Protein AF-A0A3M0AEC2-F1 (afdb_monomer_lite)

InterPro domains:
  IPR025449 Wadjet protein JetB [PF13835] (24-199)

pLDDT: mean 73.02, std 18.22, range [32.38, 93.0]

Radius of gyration: 34.36 Å; chains: 1; bounding box: 81×40×143 Å

Organism: NCBI:txid569599

Sequence (330 aa):
MNALETTLEQSLDIALAQFKMVLQRLLNYGVISRDESSVEAEVYDLFVRCEQQLADYLGVMDLQLLHDRAGRFVRVLPPAAEAPGYEANSSPFKTGLRVALSNEEIELLLVLRAQYEIGLRAGDVNEHGGVSQTMENYSVALFNLLDRRLPSSLNERKTLFRKLRKLRVISVNLDELDDPNCWFAIRPAITTFVTDSVLSSLMEALSEHDAGDALEQDPAATDASLNSASPPTKVAAEVEAEVAAEVAAEVEAEVAAEVAAEVAAEVAAEVAAEVEAEVAAEVAAEVAAEVEAEVAAEVAAEVEAGAVADEATKEASALVDKYANKSIFG

Foldseek 3Di:
DPPLQCCCCVPQVDHPVLVVVLVVCCLVLQKQFLPPDVVSVVSLVSCVSCVPVSQVVVVVVQWHWDQDPLLSMIGIDHAQADAVPDHHDPDPDDPDRDDDDDPVLVLLLLLLVVVLVVQVVVVCADPNRWHKDFLLVSQVSSCLQPVDGDDPDLVVNLVSVVVCVSNVQKAFDSVCNPPRRGMIIGGPCSNGVAPPVNSVVSVVVSVVVVVVVPPPDDDDDDDDDDDDDDDDPPPVVVVVVVVVVVVVVVVCVVCVVVVVVVVVVVVVVVVVVVVCVVVVVVVVVVVVVVVVVVVVVVVVVVVVVVVVVVVVVVVVVVVCVVVVVVVVPD

Secondary structure (DSSP, 8-state):
--HHHHHIIIII---HHHHHHHHHHHHHHSEEETTS-HHHHHHHHHHHHSHHHHHHHHHTTTPEEEEETTTTEEEEEPTT--BTTBPPP--S--STTPPPPPHHHHHHHHHHHHHHHHHHHHT-B-TTS-EEEEHHHHHHHHHHHHS----S-HHHHHHHHHHHHHTTSEE--GGGTTSTT-EEEE-GGGGGTS-HHHHHHHHHHHHHHHHHGGG------------------TTHHHHHHHHHHHHHHHHHHHHHHHHHHHHHHHHHHHHHHHHHHHHHHHHHHHHHHHHHHHHHHHHHHHHHHHHHHHHHHHHHHHHHHHHHHHSS--

Structure (mmCIF, N/CA/C/O backbone):
data_AF-A0A3M0AEC2-F1
#
_entry.id   AF-A0A3M0AEC2-F1
#
loop_
_atom_site.group_PDB
_atom_site.id
_atom_site.type_symbol
_atom_site.label_atom_id
_atom_site.label_alt_id
_atom_site.label_comp_id
_atom_site.label_asym_id
_atom_site.label_entity_id
_atom_site.label_seq_id
_atom_site.pdbx_PDB_ins_code
_atom_site.Cartn_x
_atom_site.Cartn_y
_atom_site.Cartn_z
_atom_site.occupancy
_atom_site.B_iso_or_equiv
_atom_site.auth_seq_id
_atom_site.auth_comp_id
_atom_site.auth_asym_id
_atom_site.auth_atom_id
_atom_site.pdbx_PDB_model_num
ATOM 1 N N . MET A 1 1 ? -21.132 9.366 25.618 1.00 52.81 1 MET A N 1
ATOM 2 C CA . MET A 1 1 ? -20.915 8.470 24.471 1.00 52.81 1 MET A CA 1
ATOM 3 C C . MET A 1 1 ? -21.157 9.257 23.208 1.00 52.81 1 MET A C 1
ATOM 5 O O . MET A 1 1 ? -22.195 9.906 23.093 1.00 52.81 1 MET A O 1
ATOM 9 N N . ASN A 1 2 ? -20.170 9.282 22.320 1.00 74.94 2 ASN A N 1
ATOM 10 C CA . ASN A 1 2 ? -20.321 9.906 21.008 1.00 74.94 2 ASN A CA 1
ATOM 11 C C . ASN A 1 2 ? -21.358 9.119 20.189 1.00 74.94 2 ASN A C 1
ATOM 13 O O . ASN A 1 2 ? -21.401 7.900 20.283 1.00 74.94 2 ASN A O 1
ATOM 17 N N . ALA A 1 3 ? -22.164 9.777 19.350 1.00 77.75 3 ALA A N 1
ATOM 18 C CA . ALA A 1 3 ? -23.154 9.083 18.507 1.00 77.75 3 ALA A CA 1
ATOM 19 C C . ALA A 1 3 ? -22.523 7.983 17.620 1.00 77.75 3 ALA A C 1
ATOM 21 O O . ALA A 1 3 ? -23.150 6.965 17.327 1.00 77.75 3 ALA A O 1
ATOM 22 N N . LEU A 1 4 ? -21.256 8.174 17.239 1.00 78.19 4 LEU A N 1
ATOM 23 C CA . LEU A 1 4 ? -20.451 7.203 16.498 1.00 78.19 4 LEU A CA 1
ATOM 24 C C . LEU A 1 4 ? -20.072 5.980 17.356 1.00 78.19 4 LEU A C 1
ATOM 26 O O . LEU A 1 4 ? -20.154 4.851 16.900 1.00 78.19 4 LEU A O 1
ATOM 30 N N . GLU A 1 5 ? -19.726 6.181 18.624 1.00 79.44 5 GLU A N 1
ATOM 31 C CA . GLU A 1 5 ? -19.414 5.100 19.571 1.00 79.44 5 GLU A CA 1
ATOM 32 C C . GLU A 1 5 ? -20.657 4.245 19.852 1.00 79.44 5 GLU A C 1
ATOM 34 O O . GLU A 1 5 ? -20.619 3.025 19.723 1.00 79.44 5 GLU A O 1
ATOM 39 N N . THR A 1 6 ? -21.799 4.898 20.089 1.00 77.56 6 THR A N 1
ATOM 40 C CA . THR A 1 6 ? -23.085 4.220 20.276 1.00 77.56 6 THR A CA 1
ATOM 41 C C . THR A 1 6 ? -23.471 3.378 19.058 1.00 77.56 6 THR A C 1
ATOM 43 O O . THR A 1 6 ? -23.984 2.274 19.212 1.00 77.56 6 THR A O 1
ATOM 46 N N . THR A 1 7 ? -23.233 3.871 17.840 1.00 78.75 7 THR A N 1
ATOM 47 C CA . THR A 1 7 ? -23.559 3.124 16.616 1.00 78.75 7 THR A CA 1
ATOM 48 C C . THR A 1 7 ? -22.603 1.958 16.380 1.00 78.75 7 THR A C 1
ATOM 50 O O . THR A 1 7 ? -23.075 0.875 16.038 1.00 78.75 7 THR A O 1
ATOM 53 N N . LEU A 1 8 ? -21.299 2.115 16.615 1.00 80.88 8 LEU A N 1
ATOM 54 C CA . LEU A 1 8 ? -20.330 1.021 16.481 1.00 80.88 8 LEU A CA 1
ATOM 55 C C . LEU A 1 8 ? -20.627 -0.142 17.437 1.00 80.88 8 LEU A C 1
ATOM 57 O O . LEU A 1 8 ? -20.692 -1.293 17.004 1.00 80.88 8 LEU A O 1
ATOM 61 N N . GLU A 1 9 ? -20.873 0.161 18.710 1.00 82.56 9 GLU A N 1
ATOM 62 C CA . GLU A 1 9 ? -21.095 -0.863 19.734 1.00 82.56 9 GLU A CA 1
ATOM 63 C C . GLU A 1 9 ? -22.472 -1.522 19.594 1.00 82.56 9 GLU A C 1
ATOM 65 O O . GLU A 1 9 ? -22.589 -2.738 19.705 1.00 82.56 9 GLU A O 1
ATOM 70 N N . GLN A 1 10 ? -23.526 -0.750 19.295 1.00 78.50 10 GLN A N 1
ATOM 71 C CA . GLN A 1 10 ? -24.890 -1.293 19.251 1.00 78.50 10 GLN A CA 1
ATOM 72 C C . GLN A 1 10 ? -25.247 -1.978 17.931 1.00 78.50 10 GLN A C 1
ATOM 74 O O . GLN A 1 10 ? -26.075 -2.887 17.934 1.00 78.50 10 GLN A O 1
ATOM 79 N N . SER A 1 11 ? -24.697 -1.524 16.800 1.00 79.81 11 SER A N 1
ATOM 80 C CA . SER A 1 11 ? -25.101 -2.031 15.479 1.00 79.81 11 SER A CA 1
ATOM 81 C C . SER A 1 11 ? -24.096 -2.980 14.840 1.00 79.81 11 SER A C 1
ATOM 83 O O . SER A 1 11 ? -24.500 -3.830 14.049 1.00 79.81 11 SER A O 1
ATOM 85 N N . LEU A 1 12 ? -22.809 -2.860 15.181 1.00 80.50 12 LEU A N 1
ATOM 86 C CA . LEU A 1 12 ? -21.742 -3.604 14.514 1.00 80.50 12 LEU A CA 1
ATOM 87 C C . LEU A 1 12 ? -20.926 -4.503 15.443 1.00 80.50 12 LEU A C 1
ATOM 89 O O . LEU A 1 12 ? -20.166 -5.322 14.922 1.00 80.50 12 LEU A O 1
ATOM 93 N N . ASP A 1 13 ? -21.090 -4.383 16.765 1.00 84.06 13 ASP A N 1
ATOM 94 C CA . ASP A 1 13 ? -20.287 -5.094 17.772 1.00 84.06 13 ASP A CA 1
ATOM 95 C C . ASP A 1 13 ? -18.779 -4.884 17.533 1.00 84.06 13 ASP A C 1
ATOM 97 O O . ASP A 1 13 ? -17.990 -5.820 17.372 1.00 84.06 13 ASP A O 1
ATOM 101 N N . ILE A 1 14 ? -18.400 -3.612 17.364 1.00 87.50 14 ILE A N 1
ATOM 102 C CA . ILE A 1 14 ? -17.021 -3.169 17.135 1.00 87.50 14 ILE A CA 1
ATOM 103 C C . ILE A 1 14 ? -16.655 -2.175 18.228 1.00 87.50 14 ILE A C 1
ATOM 105 O O . ILE A 1 14 ? -17.336 -1.167 18.418 1.00 87.50 14 ILE A O 1
ATOM 109 N N . ALA A 1 15 ? -15.537 -2.428 18.906 1.00 88.19 15 ALA A N 1
ATOM 110 C CA . ALA A 1 15 ? -15.011 -1.498 19.893 1.00 88.19 15 ALA A CA 1
ATOM 111 C C . ALA A 1 15 ? -14.457 -0.238 19.209 1.00 88.19 15 ALA A C 1
ATOM 113 O O . ALA A 1 15 ? -13.809 -0.309 18.160 1.00 88.19 15 ALA A O 1
ATOM 114 N N . LEU A 1 16 ? -14.605 0.925 19.849 1.00 87.06 16 LEU A N 1
ATOM 115 C CA . LEU A 1 16 ? -14.060 2.186 19.329 1.00 87.06 16 LEU A CA 1
ATOM 116 C C . LEU A 1 16 ? -12.544 2.109 19.054 1.00 87.06 16 LEU A C 1
ATOM 118 O O . LEU A 1 16 ? -12.049 2.738 18.119 1.00 87.06 16 LEU A O 1
ATOM 122 N N . ALA A 1 17 ? -11.804 1.323 19.841 1.00 88.31 17 ALA A N 1
ATOM 123 C CA . ALA A 1 17 ? -10.375 1.086 19.639 1.00 88.31 17 ALA A CA 1
ATOM 124 C C . ALA A 1 17 ? -10.072 0.399 18.293 1.00 88.31 17 ALA A C 1
ATOM 126 O O . ALA A 1 17 ? -9.163 0.822 17.582 1.00 88.31 17 ALA A O 1
ATOM 127 N N . GLN A 1 18 ? -10.874 -0.596 17.900 1.00 89.06 18 GLN A N 1
ATOM 128 C CA . GLN A 1 18 ? -10.725 -1.297 16.620 1.00 89.06 18 GLN A CA 1
ATOM 129 C C . GLN A 1 18 ? -11.022 -0.363 15.443 1.00 89.06 18 GLN A C 1
ATOM 131 O O . GLN A 1 18 ? -10.281 -0.343 14.463 1.00 89.06 18 GLN A O 1
ATOM 136 N N . PHE A 1 19 ? -12.057 0.473 15.562 1.00 89.88 19 PHE A N 1
ATOM 137 C CA . PHE A 1 19 ? -12.362 1.490 14.553 1.00 89.88 19 PHE A CA 1
ATOM 138 C C . PHE A 1 19 ? -11.214 2.500 14.392 1.00 89.88 19 PHE A C 1
ATOM 140 O O . PHE A 1 19 ? -10.792 2.796 13.273 1.00 89.88 19 PHE A O 1
ATOM 147 N N . LYS A 1 20 ? -10.663 2.996 15.509 1.00 90.31 20 LYS A N 1
ATOM 148 C CA . LYS A 1 20 ? -9.503 3.902 15.503 1.00 90.31 20 LYS A CA 1
ATOM 149 C C . LYS A 1 20 ? -8.277 3.260 14.864 1.00 90.31 20 LYS A C 1
ATOM 151 O O . LYS A 1 20 ? -7.599 3.934 14.098 1.00 90.31 20 LYS A O 1
ATOM 156 N N . MET A 1 21 ? -8.022 1.983 15.135 1.00 90.00 21 MET A N 1
ATOM 157 C CA . MET A 1 21 ? -6.913 1.242 14.536 1.00 90.00 21 MET A CA 1
ATOM 158 C C . MET A 1 21 ? -7.019 1.210 13.005 1.00 90.00 21 MET A C 1
ATOM 160 O O . MET A 1 21 ? -6.051 1.545 12.322 1.00 90.00 21 MET A O 1
ATOM 164 N N . VAL A 1 22 ? -8.198 0.878 12.459 1.00 91.62 22 VAL A N 1
ATOM 165 C CA . VAL A 1 22 ? -8.433 0.890 11.002 1.00 91.62 22 VAL A CA 1
ATOM 166 C C . VAL A 1 22 ? -8.203 2.291 10.433 1.00 91.62 22 VAL A C 1
ATOM 168 O O . VAL A 1 22 ? -7.484 2.450 9.447 1.00 91.62 22 VAL A O 1
ATOM 171 N N . LEU A 1 23 ? -8.756 3.318 11.083 1.00 90.56 23 LEU A N 1
ATOM 172 C CA . LEU A 1 23 ? -8.617 4.708 10.652 1.00 90.56 23 LEU A CA 1
ATOM 173 C C . LEU A 1 23 ? -7.154 5.178 10.662 1.00 90.56 23 LEU A C 1
ATOM 175 O O . LEU A 1 23 ? -6.691 5.761 9.687 1.00 90.56 23 LEU A O 1
ATOM 179 N N . GLN A 1 24 ? -6.408 4.909 11.734 1.00 89.94 24 GLN A N 1
ATOM 180 C CA . GLN A 1 24 ? -4.990 5.262 11.840 1.00 89.94 24 GLN A CA 1
ATOM 181 C C . GLN A 1 24 ? -4.163 4.562 10.764 1.00 89.94 24 GLN A C 1
ATOM 183 O O . GLN A 1 24 ? -3.312 5.187 10.135 1.00 89.94 24 GLN A O 1
ATOM 188 N N . ARG A 1 25 ? -4.440 3.281 10.498 1.00 89.00 25 ARG A N 1
ATOM 189 C CA . ARG A 1 25 ? -3.757 2.530 9.441 1.00 89.00 25 ARG A CA 1
ATOM 190 C C . ARG A 1 25 ? -4.048 3.122 8.059 1.00 89.00 25 ARG A C 1
ATOM 192 O O . ARG A 1 25 ? -3.114 3.333 7.286 1.00 89.00 25 ARG A O 1
ATOM 199 N N . LEU A 1 26 ? -5.311 3.449 7.778 1.00 88.75 26 LEU A N 1
ATOM 200 C CA . LEU A 1 26 ? -5.727 4.106 6.536 1.00 88.75 26 LEU A CA 1
ATOM 201 C C . LEU A 1 26 ? -5.060 5.474 6.354 1.00 88.75 26 LEU A C 1
ATOM 203 O O . LEU A 1 26 ? -4.602 5.774 5.258 1.00 88.75 26 LEU A O 1
ATOM 207 N N . LEU A 1 27 ? -4.976 6.290 7.405 1.00 86.19 27 LEU A N 1
ATOM 208 C CA . LEU A 1 27 ? -4.393 7.632 7.322 1.00 86.19 27 LEU A CA 1
ATOM 209 C C . LEU A 1 27 ? -2.860 7.619 7.245 1.00 86.19 27 LEU A C 1
ATOM 211 O O . LEU A 1 27 ? -2.289 8.466 6.566 1.00 86.19 27 LEU A O 1
ATOM 215 N N . ASN A 1 28 ? -2.194 6.655 7.887 1.00 84.44 28 ASN A N 1
ATOM 216 C CA . ASN A 1 28 ? -0.733 6.557 7.862 1.00 84.44 28 ASN A CA 1
ATOM 217 C C . ASN A 1 28 ? -0.204 5.997 6.537 1.00 84.44 28 ASN A C 1
ATOM 219 O O . ASN A 1 28 ? 0.787 6.496 6.008 1.00 84.44 28 ASN A O 1
ATOM 223 N N . TYR A 1 29 ? -0.838 4.946 6.008 1.00 79.81 29 TYR A N 1
ATOM 224 C CA . TYR A 1 29 ? -0.343 4.241 4.818 1.00 79.81 29 TYR A CA 1
ATOM 225 C C . TYR A 1 29 ? -1.133 4.567 3.546 1.00 79.81 29 TYR A C 1
ATOM 227 O O . TYR A 1 29 ? -0.695 4.233 2.447 1.00 79.81 29 TYR A O 1
ATOM 235 N N . GLY A 1 30 ? -2.308 5.190 3.663 1.00 83.50 30 GLY A N 1
ATOM 236 C CA . GLY A 1 30 ? -3.179 5.536 2.537 1.00 83.50 30 GLY A CA 1
ATOM 237 C C . GLY A 1 30 ? -3.888 4.344 1.888 1.00 83.50 30 GLY A C 1
ATOM 238 O O . GLY A 1 30 ? -4.826 4.542 1.120 1.00 83.50 30 GLY A O 1
ATOM 239 N N . VAL A 1 31 ? -3.471 3.108 2.167 1.00 87.69 31 VAL A N 1
ATOM 240 C CA . VAL A 1 31 ? -4.036 1.895 1.573 1.00 87.69 31 VAL A CA 1
ATOM 241 C C . VAL A 1 31 ? -3.860 0.703 2.518 1.00 87.69 31 VAL A C 1
ATOM 243 O O . VAL A 1 31 ? -2.853 0.593 3.217 1.00 87.69 31 VAL A O 1
ATOM 246 N N . ILE A 1 32 ? -4.843 -0.193 2.532 1.00 89.38 32 ILE A N 1
ATOM 247 C CA . ILE A 1 32 ? -4.827 -1.459 3.272 1.00 89.38 32 ILE A CA 1
ATOM 248 C C . ILE A 1 32 ? -5.078 -2.575 2.271 1.00 89.38 32 ILE A C 1
ATOM 250 O O . ILE A 1 32 ? -6.044 -2.513 1.510 1.00 89.38 32 ILE A O 1
ATOM 254 N N . SER A 1 33 ? -4.212 -3.585 2.263 1.00 87.31 33 SER A N 1
ATOM 255 C CA . SER A 1 33 ? -4.347 -4.759 1.401 1.00 87.31 33 SER A CA 1
ATOM 256 C C . SER A 1 33 ? -4.405 -6.011 2.261 1.00 87.31 33 SER A C 1
ATOM 258 O O . SER A 1 33 ? -3.473 -6.289 3.010 1.00 87.31 33 SER A O 1
ATOM 260 N N . ARG A 1 34 ? -5.467 -6.810 2.119 1.00 86.25 34 ARG A N 1
ATOM 261 C CA . ARG A 1 34 ? -5.654 -8.032 2.918 1.00 86.25 34 ARG A CA 1
ATOM 262 C C . ARG A 1 34 ? -4.479 -9.013 2.789 1.00 86.25 34 ARG A C 1
ATOM 264 O O . ARG A 1 34 ? -4.136 -9.708 3.735 1.00 86.25 34 ARG A O 1
ATOM 271 N N . ASP A 1 35 ? -3.853 -9.032 1.615 1.00 81.56 35 ASP A N 1
ATOM 272 C CA . ASP A 1 35 ? -2.831 -10.005 1.221 1.00 81.56 35 ASP A CA 1
ATOM 273 C C . ASP A 1 35 ? -1.385 -9.540 1.513 1.00 81.56 35 ASP A C 1
ATOM 275 O O . ASP A 1 35 ? -0.447 -9.984 0.854 1.00 81.56 35 ASP A O 1
ATOM 279 N N . GLU A 1 36 ? -1.161 -8.578 2.414 1.00 80.25 36 GLU A N 1
ATOM 280 C CA . GLU A 1 36 ? 0.208 -8.248 2.850 1.00 80.25 36 GLU A CA 1
ATOM 281 C C . GLU A 1 36 ? 0.647 -9.068 4.067 1.00 80.25 36 GLU A C 1
ATOM 283 O O . GLU A 1 36 ? 1.734 -9.638 4.081 1.00 80.25 36 GLU A O 1
ATOM 288 N N . SER A 1 37 ? -0.155 -9.055 5.126 1.00 84.69 37 SER A N 1
ATOM 289 C CA . SER A 1 37 ? 0.202 -9.616 6.427 1.00 84.69 37 SER A CA 1
ATOM 290 C C . SER A 1 37 ? -1.064 -10.051 7.149 1.00 84.69 37 SER A C 1
ATOM 292 O O . SER A 1 37 ? -2.138 -9.512 6.880 1.00 84.69 37 SER A O 1
ATOM 294 N N . SER A 1 38 ? -0.940 -10.976 8.102 1.00 86.81 38 SER A N 1
ATOM 295 C CA . SER A 1 38 ? -2.050 -11.380 8.973 1.00 86.81 38 SER A CA 1
ATOM 296 C C . SER A 1 38 ? -2.699 -10.177 9.659 1.00 86.81 38 SER A C 1
ATOM 298 O O . SER A 1 38 ? -3.921 -10.082 9.703 1.00 86.81 38 SER A O 1
ATOM 300 N N . VAL A 1 39 ? -1.888 -9.205 10.088 1.00 88.50 39 VAL A N 1
ATOM 301 C CA . VAL A 1 39 ? -2.377 -7.967 10.707 1.00 88.50 39 VAL A CA 1
ATOM 302 C C . VAL A 1 39 ? -3.204 -7.143 9.716 1.00 88.50 39 VAL A C 1
ATOM 304 O O . VAL A 1 39 ? -4.252 -6.617 10.073 1.00 88.50 39 VAL A O 1
ATOM 307 N N . GLU A 1 40 ? -2.784 -7.038 8.451 1.00 88.44 40 GLU A N 1
ATOM 308 C CA . GLU A 1 40 ? -3.573 -6.302 7.450 1.00 88.44 40 GLU A CA 1
ATOM 309 C C . GLU A 1 40 ? -4.844 -7.041 7.053 1.00 88.44 40 GLU A C 1
ATOM 311 O O . GLU A 1 40 ? -5.845 -6.393 6.755 1.00 88.44 40 GLU A O 1
ATOM 316 N N . ALA A 1 41 ? -4.827 -8.375 7.089 1.00 88.94 41 ALA A N 1
ATOM 317 C CA . ALA A 1 41 ? -6.017 -9.174 6.857 1.00 88.94 41 ALA A CA 1
ATOM 318 C C . ALA A 1 41 ? -7.085 -8.904 7.924 1.00 88.94 41 ALA A C 1
ATOM 320 O O . ALA A 1 41 ? -8.236 -8.643 7.582 1.00 88.94 41 ALA A O 1
ATOM 321 N N . GLU A 1 42 ? -6.694 -8.875 9.198 1.00 90.38 42 GLU A N 1
ATOM 322 C CA . GLU A 1 42 ? -7.595 -8.546 10.306 1.00 90.38 42 GLU A CA 1
ATOM 323 C C . GLU A 1 42 ? -8.139 -7.117 10.202 1.00 90.38 42 GLU A C 1
ATOM 325 O O . GLU A 1 42 ? -9.341 -6.891 10.350 1.00 90.38 42 GLU A O 1
ATOM 330 N N . VAL A 1 43 ? -7.276 -6.141 9.897 1.00 90.50 43 VAL A N 1
ATOM 331 C CA . VAL A 1 43 ? -7.688 -4.738 9.737 1.00 90.50 43 VAL A CA 1
ATOM 332 C C . VAL A 1 43 ? -8.629 -4.578 8.535 1.00 90.50 43 VAL A C 1
ATOM 334 O O . VAL A 1 43 ? -9.598 -3.825 8.620 1.00 90.50 43 VAL A O 1
ATOM 337 N N . TYR A 1 44 ? -8.384 -5.286 7.429 1.00 91.94 44 TYR A N 1
ATOM 338 C CA . TYR A 1 44 ? -9.268 -5.279 6.262 1.00 91.94 44 TYR A CA 1
ATOM 339 C C . TYR A 1 44 ? -10.629 -5.914 6.576 1.00 91.94 44 TYR A C 1
ATOM 341 O O . TYR A 1 44 ? -11.668 -5.347 6.243 1.00 91.94 44 TYR A O 1
ATOM 349 N N . ASP A 1 45 ? -10.648 -7.054 7.264 1.00 91.56 45 ASP A N 1
ATOM 350 C CA . ASP A 1 45 ? -11.893 -7.726 7.640 1.00 91.56 45 ASP A CA 1
ATOM 351 C C . ASP A 1 45 ? -12.709 -6.860 8.632 1.00 91.56 45 ASP A C 1
ATOM 353 O O . ASP A 1 45 ? -13.940 -6.801 8.549 1.00 91.56 45 ASP A O 1
ATOM 357 N N . LEU A 1 46 ? -12.040 -6.103 9.515 1.00 90.81 46 LEU A N 1
ATOM 358 C CA . LEU A 1 46 ? -12.667 -5.067 10.347 1.00 90.81 46 LEU A CA 1
ATOM 359 C C . LEU A 1 46 ? -13.204 -3.898 9.511 1.00 90.81 46 LEU A C 1
ATOM 361 O O . LEU A 1 46 ? -14.341 -3.480 9.727 1.00 90.81 46 LEU A O 1
ATOM 365 N N . PHE A 1 47 ? -12.423 -3.403 8.546 1.00 93.00 47 PHE A N 1
ATOM 366 C CA . PHE A 1 47 ? -12.836 -2.344 7.624 1.00 93.00 47 PHE A CA 1
ATOM 367 C C . PHE A 1 47 ? -14.138 -2.703 6.901 1.00 93.00 47 PHE A C 1
ATOM 369 O O . PHE A 1 47 ? -15.062 -1.896 6.881 1.00 93.00 47 PHE A O 1
ATOM 376 N N . VAL A 1 48 ? -14.255 -3.923 6.368 1.00 92.38 48 VAL A N 1
ATOM 377 C CA . VAL A 1 48 ? -15.460 -4.373 5.649 1.00 92.38 48 VAL A CA 1
ATOM 378 C C . VAL A 1 48 ? -16.710 -4.307 6.537 1.00 92.38 48 VAL A C 1
ATOM 380 O O . VAL A 1 48 ? -17.804 -4.033 6.044 1.00 92.38 48 VAL A O 1
ATOM 383 N N . ARG A 1 49 ? -16.571 -4.514 7.852 1.00 91.06 49 ARG A N 1
ATOM 384 C CA . ARG A 1 49 ? -17.691 -4.421 8.802 1.00 91.06 49 ARG A CA 1
ATOM 385 C C . ARG A 1 49 ? -18.099 -2.979 9.114 1.00 91.06 49 ARG A C 1
ATOM 387 O O . ARG A 1 49 ? -19.268 -2.756 9.408 1.00 91.06 49 ARG A O 1
ATOM 394 N N . CYS A 1 50 ? -17.173 -2.019 9.070 1.00 89.88 50 CYS A N 1
ATOM 395 C CA . CYS A 1 50 ? -17.418 -0.606 9.397 1.00 89.88 50 CYS A CA 1
ATOM 396 C C . CYS A 1 50 ? -17.211 0.358 8.212 1.00 89.88 50 CYS A C 1
ATOM 398 O O . CYS A 1 50 ? -16.979 1.553 8.411 1.00 89.88 50 CYS A O 1
ATOM 400 N N . GLU A 1 51 ? -17.319 -0.154 6.981 1.00 90.69 51 GLU A N 1
ATOM 401 C CA . GLU A 1 51 ? -17.069 0.570 5.728 1.00 90.69 51 GLU A CA 1
ATOM 402 C C . GLU A 1 51 ? -17.874 1.875 5.654 1.00 90.69 51 GLU A C 1
ATOM 404 O O . GLU A 1 51 ? -17.319 2.935 5.367 1.00 90.69 51 GLU A O 1
ATOM 409 N N . GLN A 1 52 ? -19.170 1.817 5.974 1.00 89.69 52 GLN A N 1
ATOM 410 C CA . GLN A 1 52 ? -20.061 2.974 5.886 1.00 89.69 52 GLN A CA 1
ATOM 411 C C . GLN A 1 52 ? -19.702 4.059 6.910 1.00 89.69 52 GLN A C 1
ATOM 413 O O . GLN A 1 52 ? -19.651 5.235 6.574 1.00 89.69 52 GLN A O 1
ATOM 418 N N . GLN A 1 53 ? -19.389 3.674 8.146 1.00 90.38 53 GLN A N 1
ATOM 419 C CA . GLN A 1 53 ? -19.028 4.604 9.216 1.00 90.38 53 GLN A CA 1
ATOM 420 C C . GLN A 1 53 ? -17.682 5.277 8.936 1.00 90.38 53 GLN A C 1
ATOM 422 O O . GLN A 1 53 ? -17.508 6.460 9.230 1.00 90.38 53 GLN A O 1
ATOM 427 N N 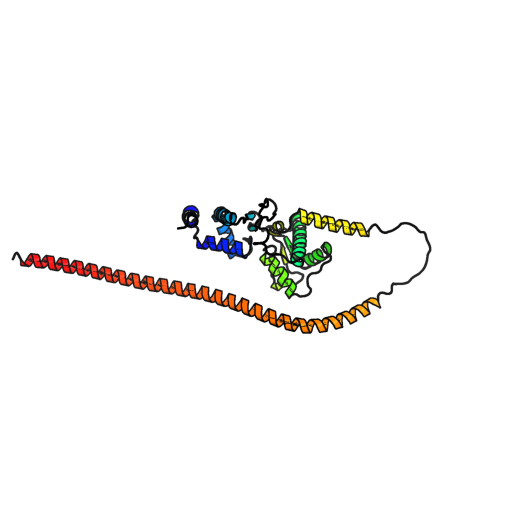. LEU A 1 54 ? -16.731 4.538 8.355 1.00 90.88 54 LEU A N 1
ATOM 428 C CA . LEU A 1 54 ? -15.461 5.100 7.902 1.00 90.88 54 LEU A CA 1
ATOM 429 C C . LEU A 1 54 ? -15.662 6.057 6.727 1.00 90.88 54 LEU A C 1
ATOM 431 O O . LEU A 1 54 ? -15.059 7.128 6.729 1.00 90.88 54 LEU A O 1
ATOM 435 N N . ALA A 1 55 ? -16.520 5.709 5.765 1.00 89.88 55 ALA A N 1
ATOM 436 C CA . ALA A 1 55 ? -16.855 6.578 4.640 1.00 89.88 55 ALA A CA 1
ATOM 437 C C . ALA A 1 55 ? -17.521 7.879 5.105 1.00 89.88 55 ALA A C 1
ATOM 439 O O . ALA A 1 55 ? -17.110 8.954 4.679 1.00 89.88 55 ALA A O 1
ATOM 440 N N . ASP A 1 56 ? -18.484 7.797 6.024 1.00 89.38 56 ASP A N 1
ATOM 441 C CA . ASP A 1 56 ? -19.166 8.966 6.581 1.00 89.38 56 ASP A CA 1
ATOM 442 C C . ASP A 1 56 ? -18.188 9.861 7.357 1.00 89.38 56 ASP A C 1
ATOM 444 O O . ASP A 1 56 ? -18.203 11.081 7.201 1.00 89.38 56 ASP A O 1
ATOM 448 N N . TYR A 1 57 ? -17.298 9.270 8.163 1.00 89.69 57 TYR A N 1
ATOM 449 C CA . TYR A 1 57 ? -16.306 10.016 8.940 1.00 89.69 57 TYR A CA 1
ATOM 450 C C . TYR A 1 57 ? -15.255 10.701 8.053 1.00 89.69 57 TYR A C 1
ATOM 452 O O . TYR A 1 57 ? -14.967 11.884 8.230 1.00 89.69 57 TYR A O 1
ATOM 460 N N . LEU A 1 58 ? -14.684 9.971 7.092 1.00 88.38 58 LEU A N 1
ATOM 461 C CA . LEU A 1 58 ? -13.680 10.500 6.165 1.00 88.38 58 LEU A CA 1
ATOM 462 C C . LEU A 1 58 ? -14.292 11.487 5.163 1.00 88.38 58 LEU A C 1
ATOM 464 O O . LEU A 1 58 ? -13.647 12.473 4.806 1.00 88.38 58 LEU A O 1
ATOM 468 N N . GLY A 1 59 ? -15.560 11.295 4.799 1.00 85.69 59 GLY A N 1
ATOM 469 C CA . GLY A 1 59 ? -16.312 12.208 3.946 1.00 85.69 59 GLY A CA 1
ATOM 470 C C . GLY A 1 59 ? -16.434 13.618 4.527 1.00 85.69 59 GLY A C 1
ATOM 471 O O . GLY A 1 59 ? -16.420 14.583 3.770 1.00 85.69 59 GLY A O 1
ATOM 472 N N . VAL A 1 60 ? -16.448 13.776 5.859 1.00 86.19 60 VAL A N 1
ATOM 473 C CA . VAL A 1 60 ? -16.402 15.104 6.511 1.00 86.19 60 VAL A CA 1
ATOM 474 C C . VAL A 1 60 ? -15.111 15.864 6.174 1.00 86.19 60 VAL A C 1
ATOM 476 O O . VAL A 1 60 ? -15.102 17.092 6.166 1.00 86.19 60 VAL A O 1
ATOM 479 N N . MET A 1 61 ? -14.023 15.147 5.886 1.00 83.12 61 MET A N 1
ATOM 480 C CA . MET A 1 61 ? -12.722 15.708 5.507 1.00 83.12 61 MET A CA 1
ATOM 481 C C . MET A 1 61 ? -12.530 15.798 3.982 1.00 83.12 61 MET A C 1
ATOM 483 O O . MET A 1 61 ? -11.407 16.024 3.533 1.00 83.12 61 MET A O 1
ATOM 487 N N . ASP A 1 62 ? -13.588 15.587 3.187 1.00 81.81 62 ASP A N 1
ATOM 488 C CA . ASP A 1 62 ? -13.529 15.412 1.727 1.00 81.81 62 ASP A CA 1
ATOM 489 C C . ASP A 1 62 ? -12.577 14.280 1.278 1.00 81.81 62 ASP A C 1
ATOM 491 O O . ASP A 1 62 ? -12.055 14.290 0.159 1.00 81.81 62 ASP A O 1
ATOM 495 N N . LEU A 1 63 ? -12.350 13.288 2.145 1.00 86.81 63 LEU A N 1
ATOM 496 C CA . LEU A 1 63 ? -11.587 12.086 1.824 1.00 86.81 63 LEU A CA 1
ATOM 497 C C . LEU A 1 63 ? -12.525 11.007 1.288 1.00 86.81 63 LEU A C 1
ATOM 499 O O . LEU A 1 63 ? -13.539 10.679 1.905 1.00 86.81 63 LEU A O 1
ATOM 503 N N . GLN A 1 64 ? -12.173 10.434 0.141 1.00 86.06 64 GLN A N 1
ATOM 504 C CA . GLN A 1 64 ? -12.956 9.376 -0.494 1.00 86.06 64 GLN A CA 1
ATOM 505 C C . GLN A 1 64 ? -12.319 8.011 -0.236 1.00 86.06 64 GLN A C 1
ATOM 507 O O . GLN A 1 64 ? -11.097 7.869 -0.245 1.00 86.06 64 GLN A O 1
ATOM 512 N N . LEU A 1 65 ? -13.152 6.994 -0.032 1.00 89.00 65 LEU A N 1
ATOM 513 C CA . LEU A 1 65 ? -12.712 5.608 0.078 1.00 89.00 65 LEU A CA 1
ATOM 514 C C . LEU A 1 65 ? -12.929 4.886 -1.248 1.00 89.00 65 LEU A C 1
ATOM 516 O O . LEU A 1 65 ? -14.055 4.779 -1.736 1.00 89.00 65 LEU A O 1
ATOM 520 N N . LEU A 1 66 ? -11.838 4.369 -1.806 1.00 87.25 66 LEU A N 1
ATOM 521 C CA . LEU A 1 66 ? -11.848 3.461 -2.940 1.00 87.25 66 LEU A CA 1
ATOM 522 C C . LEU A 1 66 ? -11.688 2.040 -2.418 1.00 87.25 66 LEU A C 1
ATOM 524 O O . LEU A 1 66 ? -10.615 1.666 -1.950 1.00 87.25 66 LEU A O 1
ATOM 528 N N . HIS A 1 67 ? -12.759 1.257 -2.489 1.00 90.06 67 HIS A N 1
ATOM 529 C CA . HIS A 1 67 ? -12.761 -0.135 -2.060 1.00 90.06 67 HIS A CA 1
ATOM 530 C C . HIS A 1 67 ? -12.874 -1.051 -3.278 1.00 90.06 67 HIS A C 1
ATOM 532 O O . HIS A 1 67 ? -13.913 -1.104 -3.935 1.00 90.06 67 HIS A O 1
ATOM 538 N N . ASP A 1 68 ? -11.810 -1.805 -3.551 1.00 86.25 68 ASP A N 1
ATOM 539 C CA . ASP A 1 68 ? -11.830 -2.879 -4.535 1.00 86.25 68 ASP A CA 1
ATOM 540 C C . ASP A 1 68 ? -12.000 -4.229 -3.828 1.00 86.25 68 ASP A C 1
ATOM 542 O O . ASP A 1 68 ? -11.100 -4.737 -3.151 1.00 86.25 68 ASP A O 1
ATOM 546 N N . ARG A 1 69 ? -13.182 -4.828 -4.004 1.00 82.88 69 ARG A N 1
ATOM 547 C CA . ARG A 1 69 ? -13.521 -6.144 -3.443 1.00 82.88 69 ARG A CA 1
ATOM 548 C C . ARG A 1 69 ? -12.849 -7.297 -4.185 1.00 82.88 69 ARG A C 1
ATOM 550 O O . ARG A 1 69 ? -12.647 -8.347 -3.582 1.00 82.88 69 ARG A O 1
ATOM 557 N N . ALA A 1 70 ? -12.519 -7.125 -5.466 1.00 78.06 70 ALA A N 1
ATOM 558 C CA . ALA A 1 70 ? -11.842 -8.152 -6.250 1.00 78.06 70 ALA A CA 1
ATOM 559 C C . ALA A 1 70 ? -10.365 -8.230 -5.847 1.00 78.06 70 ALA A C 1
ATOM 561 O O . ALA A 1 70 ? -9.875 -9.307 -5.513 1.00 78.06 70 ALA A O 1
ATOM 562 N N . GLY A 1 71 ? -9.695 -7.076 -5.786 1.00 73.75 71 GLY A N 1
ATOM 563 C CA . GLY A 1 71 ? -8.316 -6.960 -5.308 1.00 73.75 71 GLY A CA 1
ATOM 564 C C . GLY A 1 71 ? -8.150 -7.033 -3.783 1.00 73.75 71 GLY A C 1
ATOM 565 O O . GLY A 1 71 ? -7.019 -7.011 -3.305 1.00 73.75 71 GLY A O 1
ATOM 566 N N . ARG A 1 72 ? -9.252 -7.099 -3.016 1.00 85.25 72 ARG A N 1
ATOM 567 C CA . ARG A 1 72 ? -9.287 -7.105 -1.538 1.00 85.25 72 ARG A CA 1
ATOM 568 C C . ARG A 1 72 ? -8.392 -6.029 -0.916 1.00 85.25 72 ARG A C 1
ATOM 570 O O . ARG A 1 72 ? -7.597 -6.293 -0.007 1.00 85.25 72 ARG A O 1
ATOM 577 N N . PHE A 1 73 ? -8.520 -4.809 -1.427 1.00 88.38 73 PHE A N 1
ATOM 578 C CA . PHE A 1 73 ? -7.810 -3.652 -0.901 1.00 88.38 73 PHE A CA 1
ATOM 579 C C . PHE A 1 73 ? -8.727 -2.435 -0.809 1.00 88.38 73 PHE A C 1
ATOM 581 O O . PHE A 1 73 ? -9.714 -2.301 -1.533 1.00 88.38 73 PHE A O 1
ATOM 588 N N . VAL A 1 74 ? -8.382 -1.529 0.098 1.00 90.25 74 VAL A N 1
ATOM 589 C CA . VAL A 1 74 ? -9.032 -0.227 0.248 1.00 90.25 74 VAL A CA 1
ATOM 590 C C . VAL A 1 74 ? -7.979 0.867 0.235 1.00 90.25 74 VAL A C 1
ATOM 592 O 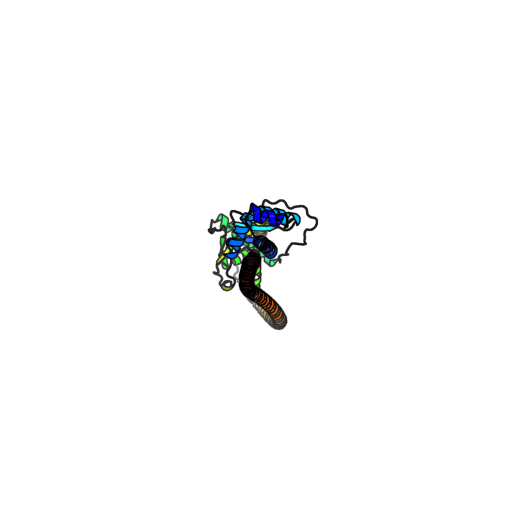O . VAL A 1 74 ? -6.927 0.720 0.851 1.00 90.25 74 VAL A O 1
ATOM 595 N N . ARG A 1 75 ? -8.258 1.970 -0.457 1.00 88.88 75 ARG A N 1
ATOM 596 C CA . ARG A 1 75 ? -7.392 3.144 -0.561 1.00 88.88 75 ARG A CA 1
ATOM 597 C C . ARG A 1 75 ? -8.155 4.404 -0.176 1.00 88.88 75 ARG A C 1
ATOM 599 O O . ARG A 1 75 ? -9.299 4.587 -0.583 1.00 88.88 75 ARG A O 1
ATOM 606 N N . VAL A 1 76 ? -7.502 5.288 0.567 1.00 88.88 76 VAL A N 1
ATOM 607 C CA . VAL A 1 76 ? -7.999 6.640 0.826 1.00 88.88 76 VAL A CA 1
ATOM 608 C C . VAL A 1 76 ? -7.495 7.559 -0.277 1.00 88.88 76 VAL A C 1
ATOM 610 O O . VAL A 1 76 ? -6.298 7.616 -0.563 1.00 88.88 76 VAL A O 1
ATOM 613 N N . LEU A 1 77 ? -8.413 8.284 -0.898 1.00 84.94 77 LEU A N 1
ATOM 614 C CA . LEU A 1 77 ? -8.116 9.273 -1.915 1.00 84.94 77 LEU A CA 1
ATOM 615 C C . LEU A 1 77 ? -8.197 10.681 -1.309 1.00 84.94 77 LEU A C 1
ATOM 617 O O . LEU A 1 77 ? -9.186 11.002 -0.641 1.00 84.94 77 LEU A O 1
ATOM 621 N N . PRO A 1 78 ? -7.172 11.528 -1.532 1.00 83.12 78 PRO A N 1
ATOM 622 C CA . PRO A 1 78 ? -7.209 12.917 -1.102 1.00 83.12 78 PRO A CA 1
ATOM 623 C C . PRO A 1 78 ? -8.284 13.698 -1.877 1.00 83.12 78 PRO A C 1
ATOM 625 O O . PRO A 1 78 ? -8.681 13.284 -2.973 1.00 83.12 78 PRO A O 1
ATOM 628 N N . PRO A 1 79 ? -8.718 14.865 -1.369 1.00 78.44 79 PRO A N 1
ATOM 629 C CA . PRO A 1 79 ? -9.691 15.697 -2.063 1.00 78.44 79 PRO A CA 1
ATOM 630 C C . PRO A 1 79 ? -9.208 16.051 -3.479 1.00 78.44 79 PRO A C 1
ATOM 632 O O . PRO A 1 79 ? -8.022 16.327 -3.714 1.00 78.44 79 PRO A O 1
ATOM 635 N N . ALA A 1 80 ? -10.143 16.037 -4.432 1.00 73.88 80 ALA A N 1
ATOM 636 C CA . ALA A 1 80 ? -9.902 16.246 -5.862 1.00 73.88 80 ALA A CA 1
ATOM 637 C C . ALA A 1 80 ? -8.952 15.224 -6.526 1.00 73.88 80 ALA A C 1
ATOM 639 O O . ALA A 1 80 ? -8.268 15.557 -7.496 1.00 73.88 80 ALA A O 1
ATOM 640 N N . ALA A 1 81 ? -8.792 14.015 -5.981 1.00 75.38 81 ALA A N 1
ATOM 641 C CA . ALA A 1 81 ? -8.096 12.941 -6.688 1.00 75.38 81 ALA A CA 1
ATOM 642 C C . ALA A 1 81 ? -8.972 12.392 -7.819 1.00 75.38 81 ALA A C 1
ATOM 644 O O . ALA A 1 81 ? -10.173 12.209 -7.646 1.00 75.38 81 ALA A O 1
ATOM 645 N N . GLU A 1 82 ? -8.353 12.123 -8.963 1.00 71.69 82 GLU A N 1
ATOM 646 C CA . GLU A 1 82 ? -8.985 11.427 -10.078 1.00 71.69 82 GLU A CA 1
ATOM 647 C C . GLU A 1 82 ? -8.552 9.963 -10.009 1.00 71.69 82 GLU A C 1
ATOM 649 O O . GLU A 1 82 ? -7.357 9.668 -9.996 1.00 71.69 82 GLU A O 1
ATOM 654 N N . ALA A 1 83 ? -9.515 9.049 -9.919 1.00 70.44 83 ALA A N 1
ATOM 655 C CA . ALA A 1 83 ? -9.267 7.614 -9.962 1.00 70.44 83 ALA A CA 1
ATOM 656 C C . ALA A 1 83 ? -10.321 6.943 -10.856 1.00 70.44 83 ALA A C 1
ATOM 658 O O . ALA A 1 83 ? -11.441 7.453 -10.964 1.00 70.44 83 ALA A O 1
ATOM 659 N N . PRO A 1 84 ? -10.006 5.805 -11.499 1.00 64.88 84 PRO A N 1
ATOM 660 C CA . PRO A 1 84 ? -10.966 5.099 -12.342 1.00 64.88 84 PRO A CA 1
ATOM 661 C C . PRO A 1 84 ? -12.267 4.793 -11.584 1.00 64.88 84 PRO A C 1
ATOM 663 O O . PRO A 1 84 ? -12.247 4.149 -10.538 1.00 64.88 84 PRO A O 1
ATOM 666 N N . GLY A 1 85 ? -13.400 5.271 -12.108 1.00 66.38 85 GLY A N 1
ATOM 667 C CA . GLY A 1 85 ? -14.723 5.070 -11.501 1.00 66.38 85 GLY A CA 1
ATOM 668 C C . GLY A 1 85 ? -15.097 6.041 -10.372 1.00 66.38 85 GLY A C 1
ATOM 669 O O . GLY A 1 85 ? -16.171 5.881 -9.798 1.00 66.38 85 GLY A O 1
ATOM 670 N N . TYR A 1 86 ? -14.266 7.045 -10.075 1.00 66.56 86 TYR A N 1
ATOM 671 C CA . TYR A 1 86 ? -14.535 8.070 -9.063 1.00 66.56 86 TYR A CA 1
ATOM 672 C C . TYR A 1 86 ? -14.468 9.474 -9.668 1.00 66.56 86 TYR A C 1
ATOM 674 O O . TYR A 1 86 ? -13.496 9.839 -10.329 1.00 66.56 86 TYR A O 1
ATOM 682 N N . GLU A 1 87 ? -15.505 10.277 -9.427 1.00 61.31 87 GLU A N 1
ATOM 683 C CA . GLU A 1 87 ? -15.516 11.684 -9.824 1.00 61.31 87 GLU A CA 1
ATOM 684 C C . GLU A 1 87 ? -14.767 12.525 -8.788 1.00 61.31 87 GLU A C 1
ATOM 686 O O . GLU A 1 87 ? -15.054 12.478 -7.587 1.00 61.31 87 GLU A O 1
ATOM 691 N N . ALA A 1 88 ? -13.799 13.308 -9.263 1.00 64.19 88 ALA A N 1
ATOM 692 C CA . ALA A 1 88 ? -13.052 14.218 -8.415 1.00 64.19 88 ALA A CA 1
ATOM 693 C C . ALA A 1 88 ? -13.985 15.302 -7.863 1.00 64.19 88 ALA A C 1
ATOM 695 O O . ALA A 1 88 ? -14.522 16.129 -8.605 1.00 64.19 88 ALA A O 1
ATOM 696 N N . ASN A 1 89 ? -14.133 15.351 -6.539 1.00 63.06 89 ASN A N 1
ATOM 697 C CA . ASN A 1 89 ? -14.816 16.466 -5.896 1.00 63.06 89 ASN A CA 1
ATOM 698 C C . ASN A 1 89 ? -14.021 17.758 -6.142 1.00 63.06 89 ASN A C 1
ATOM 700 O O . ASN A 1 89 ? -12.820 17.826 -5.870 1.00 63.06 89 ASN A O 1
ATOM 704 N N . SER A 1 90 ? -14.690 18.800 -6.644 1.00 57.56 90 SER A N 1
ATOM 705 C CA . SER A 1 90 ? -14.083 20.113 -6.885 1.00 57.56 90 SER A CA 1
ATOM 706 C C . SER A 1 90 ? -13.773 20.817 -5.558 1.00 57.56 90 SER A C 1
ATOM 708 O O . SER A 1 90 ? -14.530 21.675 -5.108 1.00 57.56 90 SER A O 1
ATOM 710 N N . SER A 1 91 ? -12.646 20.470 -4.935 1.00 64.69 91 SER A N 1
ATOM 711 C CA . SER A 1 91 ? -12.146 21.137 -3.731 1.00 64.69 91 SER A CA 1
ATOM 712 C C . SER A 1 91 ? -11.153 22.257 -4.081 1.00 64.69 91 SER A C 1
ATOM 714 O O . SER A 1 91 ? -10.286 22.069 -4.945 1.00 64.69 91 SER A O 1
ATOM 716 N N . PRO A 1 92 ? -11.226 23.426 -3.412 1.00 64.62 92 PRO A N 1
ATOM 717 C CA . PRO A 1 92 ? -10.229 24.487 -3.553 1.00 64.62 92 PRO A CA 1
ATOM 718 C C . PRO A 1 92 ? -8.871 24.120 -2.927 1.00 64.62 92 PRO A C 1
ATOM 720 O O . PRO A 1 92 ? -7.853 24.708 -3.290 1.00 64.62 92 PRO A O 1
ATOM 723 N N . PHE A 1 93 ? -8.828 23.137 -2.020 1.00 63.16 93 PHE A N 1
ATOM 724 C CA . PHE A 1 93 ? -7.617 22.714 -1.314 1.00 63.16 93 PHE A CA 1
ATOM 725 C C . PHE A 1 93 ? -7.036 21.440 -1.941 1.00 63.16 93 PHE A C 1
ATOM 727 O O . PHE A 1 93 ? -7.291 20.330 -1.487 1.00 63.16 93 PHE A O 1
ATOM 734 N N . LYS A 1 94 ? -6.234 21.593 -3.001 1.00 64.44 94 LYS A N 1
ATOM 735 C CA . LYS A 1 94 ? -5.712 20.448 -3.775 1.00 64.44 94 LYS A CA 1
ATOM 736 C C . LYS A 1 94 ? -4.459 19.787 -3.187 1.00 64.44 94 LYS A C 1
ATOM 738 O O . LYS A 1 94 ? -4.157 18.654 -3.550 1.00 64.44 94 LYS A O 1
ATOM 743 N N . THR A 1 95 ? -3.737 20.465 -2.294 1.00 61.22 95 THR A N 1
ATOM 744 C CA . THR A 1 95 ? -2.348 20.091 -1.954 1.00 61.22 95 THR A CA 1
ATOM 745 C C . THR A 1 95 ? -2.180 19.476 -0.562 1.00 61.22 95 THR A C 1
ATOM 747 O O . THR A 1 95 ? -1.263 18.692 -0.357 1.00 61.22 95 THR A O 1
ATOM 750 N N . GLY A 1 96 ? -3.057 19.788 0.399 1.00 60.56 96 GLY A N 1
ATOM 751 C CA . GLY A 1 96 ? -2.771 19.590 1.831 1.00 60.56 96 GLY A CA 1
ATOM 752 C C . GLY A 1 96 ? -2.614 18.144 2.320 1.00 60.56 96 GLY A C 1
ATOM 753 O O . GLY A 1 96 ? -2.049 17.940 3.386 1.00 60.56 96 GLY A O 1
ATOM 754 N N . LEU A 1 97 ? -3.091 17.152 1.561 1.00 68.88 97 LEU A N 1
ATOM 755 C CA . LEU A 1 97 ? -3.082 15.730 1.948 1.00 68.88 97 LEU A CA 1
ATOM 756 C C . LEU A 1 97 ? -2.360 14.843 0.922 1.00 68.88 97 LEU A C 1
ATOM 758 O O . LEU A 1 97 ? -2.540 13.627 0.910 1.00 68.88 97 LEU A O 1
ATOM 762 N N . ARG A 1 98 ? -1.577 15.443 0.016 1.00 75.12 98 ARG A N 1
ATOM 763 C CA . ARG A 1 98 ? -0.856 14.714 -1.033 1.00 75.12 98 ARG A CA 1
ATOM 764 C C . ARG A 1 98 ? 0.615 14.591 -0.676 1.00 75.12 98 ARG A C 1
ATOM 766 O O . ARG A 1 98 ? 1.273 15.586 -0.392 1.00 75.12 98 ARG A O 1
ATOM 773 N N . VAL A 1 99 ? 1.134 13.374 -0.772 1.00 74.75 99 VAL A N 1
ATOM 774 C CA . VAL A 1 99 ? 2.576 13.136 -0.828 1.00 74.75 99 VAL A CA 1
ATOM 775 C C . VAL A 1 99 ? 3.002 13.287 -2.284 1.00 74.75 99 VAL A C 1
ATOM 777 O O . VAL A 1 99 ? 2.447 12.624 -3.163 1.00 74.75 99 VAL A O 1
ATOM 780 N N . ALA A 1 100 ? 3.944 14.191 -2.544 1.00 78.75 100 ALA A N 1
ATOM 781 C CA . ALA A 1 100 ? 4.547 14.320 -3.862 1.00 78.75 100 ALA A CA 1
ATOM 782 C C . ALA A 1 100 ? 5.486 13.132 -4.098 1.00 78.75 100 ALA A C 1
ATOM 784 O O . ALA A 1 100 ? 6.343 12.851 -3.261 1.00 78.75 100 ALA A O 1
ATOM 785 N N . LEU A 1 101 ? 5.306 12.449 -5.226 1.00 83.75 101 LEU A N 1
ATOM 786 C CA . LEU A 1 101 ? 6.250 11.438 -5.688 1.00 83.75 101 LEU A CA 1
ATOM 787 C C . LEU A 1 101 ? 7.409 12.112 -6.424 1.00 83.75 101 LEU A C 1
ATOM 789 O O . LEU A 1 101 ? 7.218 13.146 -7.070 1.00 83.75 101 LEU A O 1
ATOM 793 N N . SER A 1 102 ? 8.599 11.525 -6.332 1.00 88.31 102 SER A N 1
ATOM 794 C CA . SER A 1 102 ? 9.738 11.956 -7.145 1.00 88.31 102 SER A CA 1
ATOM 795 C C . SER A 1 102 ? 9.539 11.571 -8.618 1.00 88.31 102 SER A C 1
ATOM 797 O O . SER A 1 102 ? 8.757 10.674 -8.940 1.00 88.31 102 SER A O 1
ATOM 799 N N . ASN A 1 103 ? 10.268 12.223 -9.529 1.00 87.50 103 ASN A N 1
ATOM 800 C CA . ASN A 1 103 ? 10.215 11.870 -10.953 1.00 87.50 103 ASN A CA 1
ATOM 801 C C . ASN A 1 103 ? 10.633 10.411 -11.188 1.00 87.50 103 ASN A C 1
ATOM 803 O O . ASN A 1 103 ? 9.955 9.699 -11.920 1.00 87.50 103 ASN A O 1
ATOM 807 N N . GLU A 1 104 ? 11.674 9.942 -10.497 1.00 88.75 104 GLU A N 1
ATOM 808 C CA . GLU A 1 104 ? 12.121 8.544 -10.561 1.00 88.75 104 GLU A CA 1
ATOM 809 C C . GLU A 1 104 ? 11.014 7.573 -10.126 1.00 88.75 104 GLU A C 1
ATOM 811 O O . GLU A 1 104 ? 10.780 6.554 -10.767 1.00 88.75 104 GLU A O 1
ATOM 816 N N . GLU A 1 105 ? 10.277 7.893 -9.059 1.00 88.69 105 GLU A N 1
ATOM 817 C CA . GLU A 1 105 ? 9.166 7.062 -8.583 1.00 88.69 105 GLU A CA 1
ATOM 818 C C . GLU A 1 105 ? 8.012 7.020 -9.591 1.00 88.69 105 GLU A C 1
ATOM 820 O O . GLU A 1 105 ? 7.421 5.961 -9.807 1.00 88.69 105 GLU A O 1
ATOM 825 N N . ILE A 1 106 ? 7.700 8.155 -10.224 1.00 88.19 106 ILE A N 1
ATOM 826 C CA . ILE A 1 106 ? 6.667 8.249 -11.263 1.00 88.19 106 ILE A CA 1
ATOM 827 C C . ILE A 1 106 ? 7.054 7.394 -12.471 1.00 88.19 106 ILE A C 1
ATOM 829 O O . ILE A 1 106 ? 6.236 6.610 -12.950 1.00 88.19 106 ILE A O 1
ATOM 833 N N . GLU A 1 107 ? 8.300 7.497 -12.931 1.00 88.94 107 GLU A N 1
ATOM 834 C CA . GLU A 1 107 ? 8.835 6.689 -14.031 1.00 88.94 107 GLU A CA 1
ATOM 835 C C . GLU A 1 107 ? 8.720 5.189 -13.724 1.00 88.94 107 GLU A C 1
ATOM 837 O O . GLU A 1 107 ? 8.189 4.419 -14.531 1.00 88.94 107 GLU A O 1
ATOM 842 N N . LEU A 1 108 ? 9.119 4.771 -12.518 1.00 90.62 108 LEU A N 1
ATOM 843 C CA . LEU A 1 108 ? 9.008 3.377 -12.092 1.00 90.62 108 LEU A CA 1
ATOM 844 C C . LEU A 1 108 ? 7.550 2.895 -12.050 1.00 90.62 108 LEU A C 1
ATOM 846 O O . LEU A 1 108 ? 7.264 1.778 -12.493 1.00 90.62 108 LEU A O 1
ATOM 850 N N . LEU A 1 109 ? 6.621 3.722 -11.558 1.00 90.38 109 LEU A N 1
ATOM 851 C CA . LEU A 1 109 ? 5.188 3.408 -11.525 1.00 90.38 109 LEU A CA 1
ATOM 852 C C . LEU A 1 109 ? 4.591 3.247 -12.926 1.00 90.38 109 LEU A C 1
ATOM 854 O O . LEU A 1 109 ? 3.795 2.332 -13.139 1.00 90.38 109 LEU A O 1
ATOM 858 N N . LEU A 1 110 ? 4.983 4.092 -13.882 1.00 89.38 110 LEU A N 1
ATOM 859 C CA . LEU A 1 110 ? 4.529 3.991 -15.272 1.00 89.38 110 LEU A CA 1
ATOM 860 C C . LEU A 1 110 ? 4.950 2.656 -15.895 1.00 89.38 110 LEU A C 1
ATOM 862 O O . LEU A 1 110 ? 4.124 1.951 -16.476 1.00 89.38 110 LEU A O 1
ATOM 866 N N . VAL A 1 111 ? 6.209 2.259 -15.701 1.00 91.25 111 VAL A N 1
ATOM 867 C CA . VAL A 1 111 ? 6.722 0.976 -16.203 1.00 91.25 111 VAL A CA 1
ATOM 868 C C . VAL A 1 111 ? 6.033 -0.201 -15.510 1.00 91.25 111 VAL A C 1
ATOM 870 O O . VAL A 1 111 ? 5.644 -1.161 -16.175 1.00 91.25 111 VAL A O 1
ATOM 873 N N . LEU A 1 112 ? 5.812 -0.127 -14.192 1.00 92.31 112 LEU A N 1
ATOM 874 C CA . LEU A 1 112 ? 5.064 -1.154 -13.454 1.00 92.31 112 LEU A CA 1
ATOM 875 C C . LEU A 1 112 ? 3.629 -1.292 -13.972 1.00 92.31 112 LEU A C 1
ATOM 877 O O . LEU A 1 112 ? 3.135 -2.411 -14.109 1.00 92.31 112 LEU A O 1
ATOM 881 N N . ARG A 1 113 ? 2.962 -0.178 -14.299 1.00 91.81 113 ARG A N 1
ATOM 882 C CA . ARG A 1 113 ? 1.616 -0.193 -14.883 1.00 91.81 113 ARG A CA 1
ATOM 883 C C . ARG A 1 113 ? 1.609 -0.886 -16.244 1.00 91.81 113 ARG A C 1
ATOM 885 O O . ARG A 1 113 ? 0.750 -1.740 -16.463 1.00 91.81 113 ARG A O 1
ATOM 892 N N . ALA A 1 114 ? 2.564 -0.562 -17.115 1.00 89.69 114 ALA A N 1
ATOM 893 C CA . ALA A 1 114 ? 2.700 -1.197 -18.425 1.00 89.69 114 ALA A CA 1
ATOM 894 C C . ALA A 1 114 ? 2.941 -2.711 -18.295 1.00 89.69 114 ALA A C 1
ATOM 896 O O . ALA A 1 114 ? 2.260 -3.513 -18.933 1.00 89.69 114 ALA A O 1
ATOM 897 N N . GLN A 1 115 ? 3.858 -3.119 -17.412 1.00 90.38 115 GLN A N 1
ATOM 898 C CA . GLN A 1 115 ? 4.154 -4.534 -17.163 1.00 90.38 115 GLN A CA 1
ATOM 899 C C . GLN A 1 115 ? 2.969 -5.294 -16.564 1.00 90.38 115 GLN A C 1
ATOM 901 O O . GLN A 1 115 ? 2.727 -6.445 -16.928 1.00 90.38 115 GLN A O 1
ATOM 906 N N . TYR A 1 116 ? 2.194 -4.651 -15.690 1.00 91.00 116 TYR A N 1
ATOM 907 C CA . TYR A 1 116 ? 0.965 -5.233 -15.162 1.00 91.00 116 TYR A CA 1
ATOM 908 C C . TYR A 1 116 ? -0.073 -5.472 -16.264 1.00 91.00 116 TYR A C 1
ATOM 910 O O . TYR A 1 116 ? -0.705 -6.522 -16.288 1.00 91.00 116 TYR A O 1
ATOM 918 N N . GLU A 1 117 ? -0.248 -4.538 -17.203 1.00 88.12 117 GLU A N 1
ATOM 919 C CA . GLU A 1 117 ? -1.186 -4.733 -18.312 1.00 88.12 117 GLU A CA 1
ATOM 920 C C . GLU A 1 117 ? -0.731 -5.846 -19.264 1.00 88.12 117 GLU A C 1
ATOM 922 O O . GLU A 1 117 ? -1.543 -6.675 -19.681 1.00 88.12 117 GLU A O 1
ATOM 927 N N . ILE A 1 118 ? 0.568 -5.907 -19.567 1.00 87.62 118 ILE A N 1
ATOM 928 C CA . ILE A 1 118 ? 1.153 -6.990 -20.365 1.00 87.62 118 ILE A CA 1
ATOM 929 C C . ILE A 1 118 ? 0.901 -8.341 -19.687 1.00 87.62 118 ILE A C 1
ATOM 931 O O . ILE A 1 118 ? 0.399 -9.259 -20.334 1.00 87.62 118 ILE A O 1
ATOM 935 N N . GLY A 1 119 ? 1.171 -8.454 -18.384 1.00 86.31 119 GLY A N 1
ATOM 936 C CA . GLY A 1 119 ? 0.919 -9.681 -17.627 1.00 86.31 119 GLY A CA 1
ATOM 937 C C . GLY A 1 119 ? -0.561 -10.054 -17.550 1.00 86.31 119 GLY A C 1
ATOM 938 O O . GLY A 1 119 ? -0.915 -11.219 -17.723 1.00 86.31 119 GLY A O 1
ATOM 939 N N . LEU A 1 120 ? -1.447 -9.066 -17.392 1.00 87.38 120 LEU A N 1
ATOM 940 C CA . LEU A 1 120 ? -2.894 -9.282 -17.400 1.00 87.38 120 LEU A CA 1
ATOM 941 C C . LEU A 1 120 ? -3.380 -9.826 -18.754 1.00 87.38 120 LEU A C 1
ATOM 943 O O . LEU A 1 120 ? -4.222 -10.722 -18.787 1.00 87.38 120 LEU A O 1
ATOM 947 N N . ARG A 1 121 ? -2.829 -9.326 -19.869 1.00 87.62 121 ARG A N 1
ATOM 948 C CA . ARG A 1 121 ? -3.118 -9.826 -21.226 1.00 87.62 121 ARG A CA 1
ATOM 949 C C . ARG A 1 121 ? -2.521 -11.212 -21.479 1.00 87.62 121 ARG A C 1
ATOM 951 O O . ARG A 1 121 ? -3.123 -11.998 -22.207 1.00 87.62 121 ARG A O 1
ATOM 958 N N . ALA A 1 122 ? -1.360 -11.505 -20.895 1.00 87.06 122 ALA A N 1
ATOM 959 C CA . ALA A 1 122 ? -0.714 -12.814 -20.972 1.00 87.06 122 ALA A CA 1
ATOM 960 C C . ALA A 1 122 ? -1.428 -13.883 -20.122 1.00 87.06 122 ALA A C 1
ATOM 962 O O . ALA A 1 122 ? -1.296 -15.072 -20.400 1.00 87.06 122 ALA A O 1
ATOM 963 N N . GLY A 1 123 ? -2.216 -13.467 -19.124 1.00 82.38 123 GLY A N 1
ATOM 964 C CA . GLY A 1 123 ? -2.864 -14.366 -18.169 1.00 82.38 123 GLY A CA 1
ATOM 965 C C . GLY A 1 123 ? -1.953 -14.804 -17.018 1.00 82.38 123 GLY A C 1
ATOM 966 O O . GLY A 1 123 ? -2.342 -15.687 -16.257 1.00 82.38 123 GLY A O 1
ATOM 967 N N . ASP A 1 124 ? -0.787 -14.169 -16.854 1.00 82.81 124 ASP A N 1
ATOM 968 C CA . ASP A 1 124 ? 0.175 -14.414 -15.768 1.00 82.81 124 ASP A CA 1
ATOM 969 C C . ASP A 1 124 ? -0.264 -13.707 -14.476 1.00 82.81 124 ASP A C 1
ATOM 971 O O . ASP A 1 124 ? 0.432 -12.862 -13.907 1.00 82.81 124 ASP A O 1
ATOM 975 N N . VAL A 1 125 ? -1.477 -14.031 -14.034 1.00 84.06 125 VAL A N 1
ATOM 976 C CA . VAL A 1 125 ? -2.118 -13.430 -12.867 1.00 84.06 125 VAL A CA 1
ATOM 977 C C . VAL A 1 125 ? -2.154 -14.447 -11.734 1.00 84.06 125 VAL A C 1
ATOM 979 O O . VAL A 1 125 ? -2.612 -15.577 -11.898 1.00 84.06 125 VAL A O 1
ATOM 982 N N . ASN A 1 126 ? -1.668 -14.044 -10.566 1.00 81.56 126 ASN A N 1
ATOM 983 C CA . ASN A 1 126 ? -1.699 -14.850 -9.355 1.00 81.56 126 ASN A CA 1
ATOM 984 C C . ASN A 1 126 ? -3.113 -14.903 -8.736 1.00 81.56 126 ASN A C 1
ATOM 986 O O . ASN A 1 126 ? -4.038 -14.211 -9.163 1.00 81.56 126 ASN A O 1
ATOM 990 N N . GLU A 1 127 ? -3.281 -15.696 -7.674 1.00 73.06 127 GLU A N 1
ATOM 991 C CA . GLU A 1 127 ? -4.563 -15.872 -6.961 1.00 73.06 127 GLU A CA 1
ATOM 992 C C . GLU A 1 127 ? -5.152 -14.568 -6.379 1.00 73.06 127 GLU A C 1
ATOM 994 O O . GLU A 1 127 ? -6.329 -14.507 -6.019 1.00 73.06 127 GLU A O 1
ATOM 999 N N . HIS A 1 128 ? -4.340 -13.514 -6.298 1.00 70.38 128 HIS A N 1
ATOM 1000 C CA . HIS A 1 128 ? -4.667 -12.211 -5.723 1.00 70.38 128 HIS A CA 1
ATOM 1001 C C . HIS A 1 128 ? -4.801 -11.110 -6.790 1.00 70.38 128 HIS A C 1
ATOM 1003 O O . HIS A 1 128 ? -4.861 -9.928 -6.45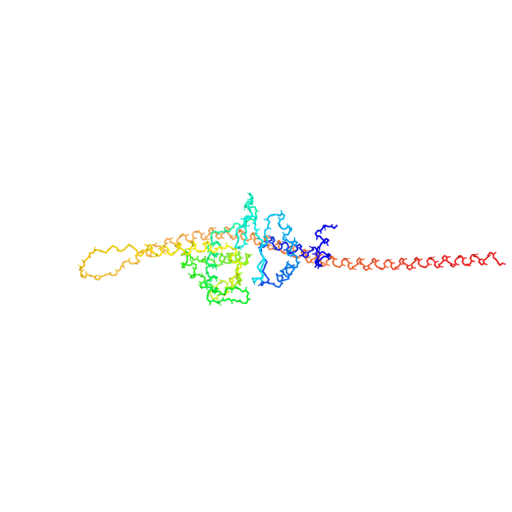6 1.00 70.38 128 HIS A O 1
ATOM 1009 N N . GLY A 1 129 ? -4.818 -11.466 -8.080 1.00 77.69 129 GLY A N 1
ATOM 1010 C CA . GLY A 1 129 ? -4.912 -10.495 -9.172 1.00 77.69 129 GLY A CA 1
ATOM 1011 C C . GLY A 1 129 ? -3.592 -9.793 -9.514 1.00 77.69 129 GLY A C 1
ATOM 1012 O O . GLY A 1 129 ? -3.570 -8.934 -10.387 1.00 77.69 129 GLY A O 1
ATOM 1013 N N . GLY A 1 130 ? -2.495 -10.121 -8.835 1.00 85.00 130 GLY A N 1
ATOM 1014 C CA . GLY A 1 130 ? -1.178 -9.552 -9.093 1.00 85.00 130 GLY A CA 1
ATOM 1015 C C . GLY A 1 130 ? -0.416 -10.271 -10.205 1.00 85.00 130 GLY A C 1
ATOM 1016 O O . GLY A 1 130 ? -0.622 -11.456 -10.447 1.00 85.00 130 GLY A O 1
ATOM 1017 N N . VAL A 1 131 ? 0.500 -9.559 -10.852 1.00 89.56 131 VAL A N 1
ATOM 1018 C CA . VAL A 1 131 ? 1.359 -10.092 -11.919 1.00 89.56 131 VAL A CA 1
ATOM 1019 C C . VAL A 1 131 ? 2.763 -10.299 -11.370 1.00 89.56 131 VAL A C 1
ATOM 1021 O O . VAL A 1 131 ? 3.372 -9.349 -10.875 1.00 89.56 131 VAL A O 1
ATOM 1024 N N . SER A 1 132 ? 3.280 -11.522 -11.454 1.00 90.81 132 SER A N 1
ATOM 1025 C CA . SER A 1 132 ? 4.646 -11.842 -11.026 1.00 90.81 132 SER A CA 1
ATOM 1026 C C . SER A 1 132 ? 5.650 -11.483 -12.120 1.00 90.81 132 SER A C 1
ATOM 1028 O O . SER A 1 132 ? 5.474 -11.871 -13.271 1.00 90.81 132 SER A O 1
ATOM 1030 N N . GLN A 1 133 ? 6.707 -10.759 -11.765 1.00 90.12 133 GLN A N 1
ATOM 1031 C CA . GLN A 1 133 ? 7.783 -10.363 -12.673 1.00 90.12 133 GLN A CA 1
ATOM 1032 C C . GLN A 1 133 ? 9.146 -10.539 -12.005 1.00 90.12 133 GLN A C 1
ATOM 1034 O O . GLN A 1 133 ? 9.264 -10.500 -10.778 1.00 90.12 133 GLN A O 1
ATOM 1039 N N . THR A 1 134 ? 10.179 -10.721 -12.825 1.00 91.44 134 THR A N 1
ATOM 1040 C CA . THR A 1 134 ? 11.574 -10.724 -12.370 1.00 91.44 134 THR A CA 1
ATOM 1041 C C . THR A 1 134 ? 12.176 -9.328 -12.468 1.00 91.44 134 THR A C 1
ATOM 1043 O O . THR A 1 134 ? 11.748 -8.490 -13.2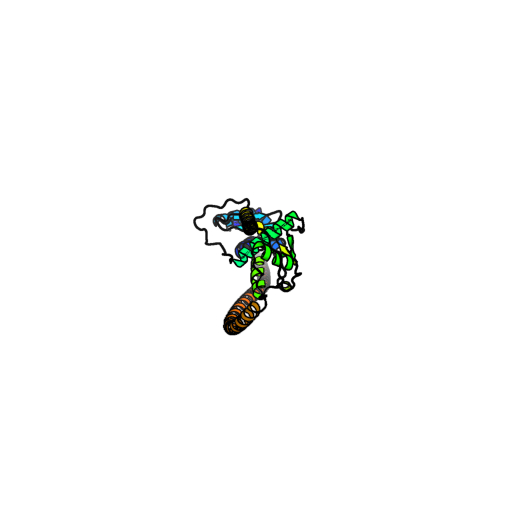73 1.00 91.44 134 THR A O 1
ATOM 1046 N N . MET A 1 135 ? 13.204 -9.071 -11.662 1.00 89.25 135 MET A N 1
ATOM 1047 C CA . MET A 1 135 ? 13.913 -7.793 -11.684 1.00 89.25 135 MET A CA 1
ATOM 1048 C C . MET A 1 135 ? 14.612 -7.523 -13.027 1.00 89.25 135 MET A C 1
ATOM 1050 O O . MET A 1 135 ? 14.652 -6.380 -13.491 1.00 89.25 135 MET A O 1
ATOM 1054 N N . GLU A 1 136 ? 15.111 -8.565 -13.693 1.00 88.88 136 GLU A N 1
ATOM 1055 C CA . GLU A 1 136 ? 15.664 -8.471 -15.048 1.00 88.88 136 GLU A CA 1
ATOM 1056 C C . GLU A 1 136 ? 14.616 -8.007 -16.070 1.00 88.88 136 GLU A C 1
ATOM 1058 O O . GLU A 1 136 ? 14.841 -7.012 -16.764 1.00 88.88 136 GLU A O 1
ATOM 1063 N N . ASN A 1 137 ? 13.441 -8.649 -16.106 1.00 89.62 137 ASN A N 1
ATOM 1064 C CA . ASN A 1 137 ? 12.353 -8.261 -17.010 1.00 89.62 137 ASN A CA 1
ATOM 1065 C C . ASN A 1 137 ? 11.945 -6.803 -16.790 1.00 89.62 137 ASN A C 1
ATOM 1067 O O . ASN A 1 137 ? 11.752 -6.049 -17.744 1.00 89.62 137 ASN A O 1
ATOM 1071 N N . TYR A 1 138 ? 11.862 -6.389 -15.526 1.00 90.62 138 TYR A N 1
ATOM 1072 C CA . TYR A 1 138 ? 11.546 -5.013 -15.176 1.00 90.62 138 TYR A CA 1
ATOM 1073 C C . TYR A 1 138 ? 12.629 -4.019 -15.621 1.00 90.62 138 TYR A C 1
ATOM 1075 O O . TYR A 1 138 ? 12.314 -2.967 -16.172 1.00 90.62 138 TYR A O 1
ATOM 1083 N N . SER A 1 139 ? 13.907 -4.362 -15.447 1.00 88.94 139 SER A N 1
ATOM 1084 C CA . SER A 1 139 ? 15.040 -3.526 -15.869 1.00 88.94 139 SER A CA 1
ATOM 1085 C C . SER A 1 139 ? 15.098 -3.349 -17.388 1.00 88.94 139 SER A C 1
ATOM 1087 O O . SER A 1 139 ? 15.425 -2.269 -17.883 1.00 88.94 139 SER A O 1
ATOM 1089 N N . VAL A 1 140 ? 14.767 -4.407 -18.133 1.00 89.12 140 VAL A N 1
ATOM 1090 C CA . VAL A 1 140 ? 14.642 -4.371 -19.595 1.00 89.12 140 VAL A CA 1
ATOM 1091 C C . VAL A 1 140 ? 13.453 -3.507 -20.007 1.00 89.12 140 VAL A C 1
ATOM 1093 O O . VAL A 1 140 ? 13.592 -2.663 -20.887 1.00 89.12 140 VAL A O 1
ATOM 1096 N N . ALA A 1 141 ? 12.306 -3.656 -19.342 1.00 87.19 141 ALA A N 1
ATOM 1097 C CA . ALA A 1 141 ? 11.126 -2.838 -19.602 1.00 87.19 141 ALA A CA 1
ATOM 1098 C C . ALA A 1 141 ? 11.367 -1.345 -19.340 1.00 87.19 141 ALA A C 1
ATOM 1100 O O . ALA A 1 141 ? 10.944 -0.515 -20.138 1.00 87.19 141 ALA A O 1
ATOM 1101 N N . LEU A 1 142 ? 12.066 -1.007 -18.253 1.00 88.81 142 LEU A N 1
ATOM 1102 C CA . LEU A 1 142 ? 12.421 0.372 -17.919 1.00 88.81 142 LEU A CA 1
ATOM 1103 C C . LEU A 1 142 ? 13.270 1.018 -19.017 1.00 88.81 142 LEU A C 1
ATOM 1105 O O . LEU A 1 142 ? 13.030 2.164 -19.390 1.00 88.81 142 LEU A O 1
ATOM 1109 N N . PHE A 1 143 ? 14.224 0.268 -19.565 1.00 87.44 143 PHE A N 1
ATOM 1110 C CA . PHE A 1 143 ? 15.045 0.758 -20.662 1.00 87.44 143 PHE A CA 1
ATOM 1111 C C . PHE A 1 143 ? 14.260 0.873 -21.961 1.00 87.44 143 PHE A C 1
ATOM 1113 O O . PHE A 1 143 ? 14.293 1.915 -22.589 1.00 87.44 143 PHE A O 1
ATOM 1120 N N . ASN A 1 144 ? 13.495 -0.149 -22.335 1.00 87.00 144 ASN A N 1
ATOM 1121 C CA . ASN A 1 144 ? 12.763 -0.125 -23.599 1.00 87.00 144 ASN A CA 1
ATOM 1122 C C . ASN A 1 144 ? 11.673 0.955 -23.643 1.00 87.00 144 ASN A C 1
ATOM 1124 O O . ASN A 1 144 ? 11.319 1.411 -24.722 1.00 87.00 144 ASN A O 1
ATOM 1128 N N . LEU A 1 145 ? 11.094 1.315 -22.492 1.00 84.69 145 LEU A N 1
ATOM 1129 C CA . LEU A 1 145 ? 10.014 2.299 -22.432 1.00 84.69 145 LEU A CA 1
ATOM 1130 C C . LEU A 1 145 ? 10.504 3.724 -22.183 1.00 84.69 145 LEU A C 1
ATOM 1132 O O . LEU A 1 145 ? 9.846 4.651 -22.630 1.00 84.69 145 LEU A O 1
ATOM 1136 N N . LEU A 1 146 ? 11.591 3.927 -21.436 1.00 85.50 146 LEU A N 1
ATOM 1137 C CA . LEU A 1 146 ? 12.013 5.269 -21.011 1.00 85.50 146 LEU A CA 1
ATOM 1138 C C . LEU A 1 146 ? 13.495 5.563 -21.292 1.00 85.50 146 LEU A C 1
ATOM 1140 O O . LEU A 1 146 ? 13.977 6.615 -20.883 1.00 85.50 146 LEU A O 1
ATOM 1144 N N . ASP A 1 147 ? 14.237 4.643 -21.920 1.00 85.19 147 ASP A N 1
ATOM 1145 C CA . ASP A 1 147 ? 15.701 4.690 -22.094 1.00 85.19 147 ASP A CA 1
ATOM 1146 C C . ASP A 1 147 ? 16.470 4.927 -20.781 1.00 85.19 147 ASP A C 1
ATOM 1148 O O . ASP A 1 147 ? 17.599 5.425 -20.741 1.00 85.19 147 ASP A O 1
ATOM 1152 N N . ARG A 1 148 ? 15.862 4.527 -19.659 1.00 86.88 148 ARG A N 1
ATOM 1153 C CA . ARG A 1 148 ? 16.419 4.659 -18.310 1.00 86.88 148 ARG A CA 1
ATOM 1154 C C . ARG A 1 148 ? 16.944 3.330 -17.788 1.00 86.88 148 ARG A C 1
ATOM 1156 O O . ARG A 1 148 ? 16.576 2.243 -18.232 1.00 86.88 148 ARG A O 1
ATOM 1163 N N . ARG A 1 149 ? 17.826 3.420 -16.795 1.00 86.94 149 ARG A N 1
ATOM 1164 C CA . ARG A 1 149 ? 18.340 2.277 -16.036 1.00 86.94 149 ARG A CA 1
ATOM 1165 C C . ARG A 1 149 ? 18.068 2.508 -14.561 1.00 86.94 149 ARG A C 1
ATOM 1167 O O . ARG A 1 149 ? 18.053 3.646 -14.100 1.00 86.94 149 ARG A O 1
ATOM 1174 N N . LEU A 1 150 ? 17.880 1.414 -13.831 1.00 84.12 150 LEU A N 1
ATOM 1175 C CA . LEU A 1 150 ? 17.835 1.472 -12.379 1.00 84.12 150 LEU A CA 1
ATOM 1176 C C . LEU A 1 150 ? 19.168 1.992 -11.828 1.00 84.12 150 LEU A C 1
ATOM 1178 O O . LEU A 1 150 ? 20.213 1.701 -12.421 1.00 84.12 150 LEU A O 1
ATOM 1182 N N . PRO A 1 151 ? 19.150 2.674 -10.671 1.00 85.19 151 PRO A N 1
ATOM 1183 C CA . PRO A 1 151 ? 20.371 3.073 -9.991 1.00 85.19 151 PRO A CA 1
ATOM 1184 C C . PRO A 1 151 ? 21.333 1.894 -9.798 1.00 85.19 151 PRO A C 1
ATOM 1186 O O . PRO A 1 151 ? 20.923 0.765 -9.478 1.00 85.19 151 PRO A O 1
ATOM 1189 N N . SER A 1 152 ? 22.624 2.160 -10.008 1.00 80.12 152 SER A N 1
ATOM 1190 C CA . SER A 1 152 ? 23.709 1.200 -9.771 1.00 80.12 152 SER A CA 1
ATOM 1191 C C . SER A 1 152 ? 23.916 0.950 -8.275 1.00 80.12 152 SER A C 1
ATOM 1193 O O . SER A 1 152 ? 24.257 -0.166 -7.885 1.00 80.12 152 SER A O 1
ATOM 1195 N N . SER A 1 153 ? 23.638 1.955 -7.436 1.00 88.69 153 SER A N 1
ATOM 1196 C CA . SER A 1 153 ? 23.642 1.841 -5.979 1.00 88.69 153 SER A CA 1
ATOM 1197 C C . SER A 1 153 ? 22.484 0.968 -5.490 1.00 88.69 153 SER A C 1
ATOM 1199 O O . SER A 1 153 ? 21.301 1.261 -5.692 1.00 88.69 153 SER A O 1
ATOM 1201 N N . LEU A 1 154 ? 22.826 -0.115 -4.791 1.00 86.94 154 LEU A N 1
ATOM 1202 C CA . LEU A 1 154 ? 21.857 -1.028 -4.185 1.00 86.94 154 LEU A CA 1
ATOM 1203 C C . LEU A 1 154 ? 21.015 -0.326 -3.106 1.00 86.94 154 LEU A C 1
ATOM 1205 O O . LEU A 1 154 ? 19.823 -0.609 -2.988 1.00 86.94 154 LEU A O 1
ATOM 1209 N N . ASN A 1 155 ? 21.591 0.623 -2.362 1.00 88.44 155 ASN A N 1
ATOM 1210 C CA . ASN A 1 155 ? 20.870 1.364 -1.322 1.00 88.44 155 ASN A CA 1
ATOM 1211 C C . ASN A 1 155 ? 19.790 2.279 -1.908 1.00 88.44 155 ASN A C 1
ATOM 1213 O O . ASN A 1 155 ? 18.661 2.278 -1.419 1.00 88.44 155 ASN A O 1
ATOM 1217 N N . GLU A 1 156 ? 20.100 3.005 -2.983 1.00 87.88 156 GLU A N 1
ATOM 1218 C CA . GLU A 1 156 ? 19.126 3.848 -3.691 1.00 87.88 156 GLU A CA 1
ATOM 1219 C C . GLU A 1 156 ? 17.990 3.003 -4.269 1.00 87.88 156 GLU A C 1
ATOM 1221 O O . GLU A 1 156 ? 16.811 3.299 -4.060 1.00 87.88 156 GLU A O 1
ATOM 1226 N N . ARG A 1 157 ? 18.334 1.870 -4.893 1.00 88.06 157 ARG A N 1
ATOM 1227 C CA . ARG A 1 157 ? 17.355 0.905 -5.400 1.00 88.06 157 ARG A CA 1
ATOM 1228 C C . ARG A 1 157 ? 16.443 0.379 -4.290 1.00 88.06 157 ARG A C 1
ATOM 1230 O O . ARG A 1 157 ? 15.222 0.387 -4.451 1.00 88.06 157 ARG A O 1
ATOM 1237 N N . LYS A 1 158 ? 17.004 -0.028 -3.144 1.00 90.50 158 LYS A N 1
ATOM 1238 C CA . LYS A 1 158 ? 16.214 -0.461 -1.980 1.00 90.50 158 LYS A CA 1
ATOM 1239 C C . LYS A 1 158 ? 15.311 0.658 -1.469 1.00 90.50 158 LYS A C 1
ATOM 1241 O O . LYS A 1 158 ? 14.175 0.376 -1.104 1.00 90.50 158 LYS A O 1
ATOM 1246 N N . THR A 1 159 ? 15.756 1.912 -1.470 1.00 90.50 159 THR A N 1
ATOM 1247 C CA . THR A 1 159 ? 14.934 3.060 -1.053 1.00 90.50 159 THR A CA 1
ATOM 1248 C C . THR A 1 159 ? 13.745 3.292 -1.984 1.00 90.50 159 THR A C 1
ATOM 1250 O O . THR A 1 159 ? 12.622 3.432 -1.492 1.00 90.50 159 THR A O 1
ATOM 1253 N N . LEU A 1 160 ? 13.945 3.246 -3.304 1.00 89.81 160 LEU A N 1
ATOM 1254 C CA . LEU A 1 160 ? 12.860 3.371 -4.285 1.00 89.81 160 LEU A CA 1
ATOM 1255 C C . LEU A 1 160 ? 11.837 2.235 -4.139 1.00 89.81 160 LEU A C 1
ATOM 1257 O O . LEU A 1 160 ? 10.642 2.483 -3.970 1.00 89.81 160 LEU A O 1
ATOM 1261 N N . PHE A 1 161 ? 12.295 0.981 -4.093 1.00 90.44 161 PHE A N 1
ATOM 1262 C CA . PHE A 1 161 ? 11.407 -0.177 -3.936 1.00 90.44 161 PHE A CA 1
ATOM 1263 C C . PHE A 1 161 ? 10.734 -0.226 -2.559 1.00 90.44 161 PHE A C 1
ATOM 1265 O O . PHE A 1 161 ? 9.581 -0.645 -2.453 1.00 90.44 161 PHE A O 1
ATOM 1272 N N . ARG A 1 162 ? 11.388 0.271 -1.500 1.00 90.75 162 ARG A N 1
ATOM 1273 C CA . ARG A 1 162 ? 10.771 0.427 -0.175 1.00 90.75 162 ARG A CA 1
ATOM 1274 C C . ARG A 1 162 ? 9.615 1.421 -0.223 1.00 90.75 162 ARG A C 1
ATOM 1276 O O . ARG A 1 162 ? 8.574 1.152 0.372 1.00 90.75 162 ARG A O 1
ATOM 1283 N N . LYS A 1 163 ? 9.750 2.535 -0.946 1.00 88.38 163 LYS A N 1
ATOM 1284 C CA . LYS A 1 163 ? 8.652 3.495 -1.141 1.00 88.38 163 LYS A CA 1
ATOM 1285 C C . LYS A 1 163 ? 7.512 2.902 -1.974 1.00 88.38 163 LYS A C 1
ATOM 1287 O O . LYS A 1 163 ? 6.359 2.999 -1.560 1.00 88.38 163 LYS A O 1
ATOM 1292 N N . LEU A 1 164 ? 7.812 2.200 -3.069 1.00 88.50 164 LEU A N 1
ATOM 1293 C CA . LEU A 1 164 ? 6.802 1.489 -3.871 1.00 88.50 164 LEU A CA 1
ATOM 1294 C C . LEU A 1 164 ? 6.057 0.415 -3.056 1.00 88.50 164 LEU A C 1
ATOM 1296 O O . LEU A 1 164 ? 4.842 0.248 -3.201 1.00 88.50 164 LEU A O 1
ATOM 1300 N N . ARG A 1 165 ? 6.762 -0.266 -2.143 1.00 89.12 165 ARG A N 1
ATOM 1301 C CA . ARG A 1 165 ? 6.164 -1.187 -1.170 1.00 89.12 165 ARG A CA 1
ATOM 1302 C C . ARG A 1 165 ? 5.295 -0.454 -0.145 1.00 89.12 165 ARG A C 1
ATOM 1304 O O . ARG A 1 165 ? 4.194 -0.917 0.124 1.00 89.12 165 ARG A O 1
ATOM 1311 N N . LYS A 1 166 ? 5.720 0.703 0.387 1.00 86.50 166 LYS A N 1
ATOM 1312 C CA . LYS A 1 166 ? 4.896 1.535 1.297 1.00 86.50 166 LYS A CA 1
ATOM 1313 C C . LYS A 1 166 ? 3.577 1.962 0.643 1.00 86.50 166 LYS A C 1
ATOM 1315 O O . LYS A 1 166 ? 2.545 1.957 1.303 1.00 86.50 166 LYS A O 1
ATOM 1320 N N . LEU A 1 167 ? 3.596 2.241 -0.661 1.00 86.06 167 LEU A N 1
ATOM 1321 C CA . LEU A 1 167 ? 2.409 2.553 -1.465 1.00 86.06 167 LEU A CA 1
ATOM 1322 C C . LEU A 1 167 ? 1.515 1.333 -1.776 1.00 86.06 167 LEU A C 1
ATOM 1324 O O . LEU A 1 167 ? 0.461 1.505 -2.388 1.00 86.06 167 LEU A O 1
ATOM 1328 N N . ARG A 1 168 ? 1.929 0.117 -1.379 1.00 87.44 168 ARG A N 1
ATOM 1329 C CA . ARG A 1 168 ? 1.299 -1.189 -1.677 1.00 87.44 168 ARG A CA 1
ATOM 1330 C C . ARG A 1 168 ? 1.050 -1.439 -3.158 1.00 87.44 168 ARG A C 1
ATOM 1332 O O . ARG A 1 168 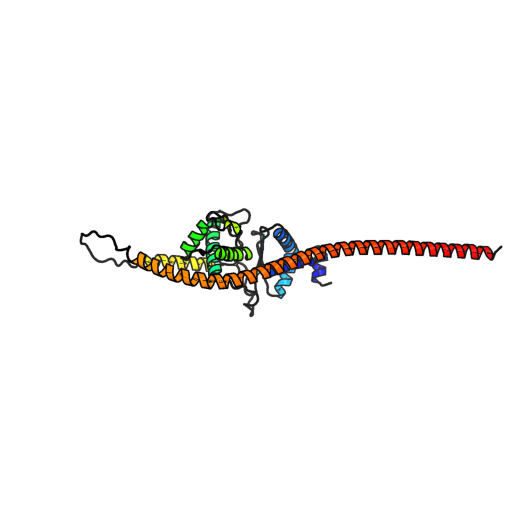? 0.081 -2.089 -3.541 1.00 87.44 168 ARG A O 1
ATOM 1339 N N . VAL A 1 169 ? 1.944 -0.940 -4.000 1.00 88.56 169 VAL A N 1
ATOM 1340 C CA . VAL A 1 169 ? 1.899 -1.193 -5.443 1.00 88.56 169 VAL A CA 1
ATOM 1341 C C . VAL A 1 169 ? 2.580 -2.515 -5.783 1.00 88.56 169 VAL A C 1
ATOM 1343 O O . VAL A 1 169 ? 2.160 -3.208 -6.706 1.00 88.56 169 VAL A O 1
ATOM 1346 N N . ILE A 1 170 ? 3.604 -2.890 -5.017 1.00 90.81 170 ILE A N 1
ATOM 1347 C CA . ILE A 1 170 ? 4.374 -4.116 -5.220 1.00 90.81 170 ILE A CA 1
ATOM 1348 C C . ILE A 1 170 ? 4.472 -4.931 -3.931 1.00 90.81 170 ILE A C 1
ATOM 1350 O O . ILE A 1 170 ? 4.397 -4.386 -2.829 1.00 90.81 170 ILE A O 1
ATOM 1354 N N . SER A 1 171 ? 4.675 -6.235 -4.085 1.00 87.31 171 SER A N 1
ATOM 1355 C CA . SER A 1 171 ? 5.146 -7.138 -3.037 1.00 87.31 171 SER A CA 1
ATOM 1356 C C . SER A 1 171 ? 6.517 -7.664 -3.443 1.00 87.31 171 SER A C 1
ATOM 1358 O O . SER A 1 171 ? 6.641 -8.316 -4.479 1.00 87.31 171 SER A O 1
ATOM 1360 N N . VAL A 1 172 ? 7.544 -7.329 -2.663 1.00 88.38 172 VAL A N 1
ATOM 1361 C CA . VAL A 1 172 ? 8.934 -7.719 -2.919 1.00 88.38 172 VAL A CA 1
ATOM 1362 C C . VAL A 1 172 ? 9.668 -7.951 -1.605 1.00 88.38 172 VAL A C 1
ATOM 1364 O O . VAL A 1 172 ? 9.452 -7.219 -0.630 1.00 88.38 172 VAL A O 1
ATOM 1367 N N . ASN A 1 173 ? 10.562 -8.939 -1.596 1.00 87.62 173 ASN A N 1
ATOM 1368 C CA . ASN A 1 173 ? 11.548 -9.076 -0.538 1.00 87.62 173 ASN A CA 1
ATOM 1369 C C . ASN A 1 173 ? 12.719 -8.119 -0.815 1.00 87.62 173 ASN A C 1
ATOM 1371 O O . ASN A 1 173 ? 13.462 -8.292 -1.776 1.00 87.62 173 ASN A O 1
ATOM 1375 N N . LEU A 1 174 ? 12.872 -7.081 0.014 1.00 86.25 174 LEU A N 1
ATOM 1376 C CA . LEU A 1 174 ? 13.911 -6.063 -0.180 1.00 86.25 174 LEU A CA 1
ATOM 1377 C C . LEU A 1 174 ? 15.327 -6.607 0.029 1.00 86.25 174 LEU A C 1
ATOM 1379 O O . LEU A 1 174 ? 16.278 -5.963 -0.408 1.00 86.25 174 LEU A O 1
ATOM 1383 N N . ASP A 1 175 ? 15.488 -7.744 0.698 1.00 85.44 175 ASP A N 1
ATOM 1384 C CA . ASP A 1 175 ? 16.810 -8.310 0.956 1.00 85.44 175 ASP A CA 1
ATOM 1385 C C . ASP A 1 175 ? 17.386 -9.043 -0.250 1.00 85.44 175 ASP A C 1
ATOM 1387 O O . ASP A 1 175 ? 18.599 -9.042 -0.405 1.00 85.44 175 ASP A O 1
ATOM 1391 N N . GLU A 1 176 ? 16.523 -9.540 -1.137 1.00 87.06 176 GLU A N 1
ATOM 1392 C CA . GLU A 1 176 ? 16.876 -10.270 -2.365 1.00 87.06 176 GLU A CA 1
ATOM 1393 C C . GLU A 1 176 ? 17.005 -9.348 -3.590 1.00 87.06 176 GLU A C 1
ATOM 1395 O O . GLU A 1 176 ? 17.164 -9.808 -4.714 1.00 87.06 176 GLU A O 1
ATOM 1400 N N . LEU A 1 177 ? 16.914 -8.027 -3.402 1.00 83.81 177 LEU A N 1
ATOM 1401 C CA . LEU A 1 177 ? 16.880 -7.040 -4.491 1.00 83.81 177 LEU A CA 1
ATOM 1402 C C . LEU A 1 177 ? 18.202 -6.913 -5.279 1.00 83.81 177 LEU A C 1
ATOM 1404 O O . LEU A 1 177 ? 18.269 -6.191 -6.281 1.00 83.81 177 LEU A O 1
ATOM 1408 N N . ASP A 1 178 ? 19.263 -7.537 -4.776 1.00 84.38 178 ASP A N 1
ATOM 1409 C CA . ASP A 1 178 ? 20.554 -7.698 -5.436 1.00 84.38 178 ASP A CA 1
ATOM 1410 C C . ASP A 1 178 ? 20.550 -8.836 -6.465 1.00 84.38 178 ASP A C 1
ATOM 1412 O O . ASP A 1 178 ? 21.282 -8.748 -7.453 1.00 84.38 178 ASP A O 1
ATOM 1416 N N . ASP A 1 179 ? 19.701 -9.852 -6.286 1.00 87.06 179 ASP A N 1
ATOM 1417 C CA . ASP A 1 179 ? 19.539 -10.941 -7.244 1.00 87.06 179 ASP A CA 1
ATOM 1418 C C . ASP A 1 179 ? 18.691 -10.475 -8.448 1.00 87.06 179 ASP A C 1
ATOM 1420 O O . ASP A 1 179 ? 17.519 -10.114 -8.290 1.00 87.06 179 ASP A O 1
ATOM 1424 N N . PRO A 1 180 ? 19.225 -10.500 -9.685 1.00 82.25 180 PRO A N 1
ATOM 1425 C CA . PRO A 1 180 ? 18.445 -10.176 -10.883 1.00 82.25 180 PRO A CA 1
ATOM 1426 C C . PRO A 1 180 ? 17.258 -11.129 -11.118 1.00 82.25 180 PRO A C 1
ATOM 1428 O O . PRO A 1 180 ? 16.292 -10.749 -11.785 1.00 82.25 180 PRO A O 1
ATOM 1431 N N . ASN A 1 181 ? 17.299 -12.338 -10.548 1.00 88.38 181 ASN A N 1
ATOM 1432 C CA . ASN A 1 181 ? 16.217 -13.321 -10.611 1.00 88.38 181 ASN A CA 1
ATOM 1433 C C . ASN A 1 181 ? 15.198 -13.170 -9.477 1.00 88.38 181 ASN A C 1
ATOM 1435 O O . ASN A 1 181 ? 14.277 -13.985 -9.383 1.00 88.38 181 ASN A O 1
ATOM 1439 N N . CYS A 1 182 ? 15.346 -12.155 -8.621 1.00 90.19 182 CYS A N 1
ATOM 1440 C CA . CYS A 1 182 ? 14.380 -11.863 -7.575 1.00 90.19 182 CYS A CA 1
ATOM 1441 C C . CYS A 1 182 ? 12.992 -11.661 -8.188 1.00 90.19 182 CYS A C 1
ATOM 1443 O O . CYS A 1 182 ? 12.799 -10.867 -9.119 1.00 90.19 182 CYS A O 1
ATOM 1445 N N . TRP A 1 183 ? 12.028 -12.406 -7.654 1.00 89.50 183 TRP A N 1
ATOM 1446 C CA . TRP A 1 183 ? 10.632 -12.307 -8.040 1.00 89.50 183 TRP A CA 1
ATOM 1447 C C . TRP A 1 183 ? 9.939 -11.252 -7.193 1.00 89.50 183 TRP A C 1
ATOM 1449 O O . TRP A 1 183 ? 10.067 -11.219 -5.969 1.00 89.50 183 TRP A O 1
ATOM 1459 N N . PHE A 1 184 ? 9.129 -10.432 -7.844 1.00 91.81 184 PHE A N 1
ATOM 1460 C CA . PHE A 1 184 ? 8.205 -9.539 -7.169 1.00 91.81 184 PHE A CA 1
ATOM 1461 C C . PHE A 1 184 ? 6.845 -9.567 -7.857 1.00 91.81 184 PHE A C 1
ATOM 1463 O O . PHE A 1 184 ? 6.727 -9.891 -9.038 1.00 91.81 184 PHE A O 1
ATOM 1470 N N . ALA A 1 185 ? 5.798 -9.232 -7.108 1.00 90.56 185 ALA A N 1
ATOM 1471 C CA . ALA A 1 185 ? 4.439 -9.182 -7.628 1.00 90.56 185 ALA A CA 1
ATOM 1472 C C . ALA A 1 185 ? 3.956 -7.735 -7.729 1.00 90.56 185 ALA A C 1
ATOM 1474 O O . ALA A 1 185 ? 4.012 -6.984 -6.753 1.00 90.56 185 ALA A O 1
ATOM 1475 N N . ILE A 1 186 ? 3.435 -7.358 -8.894 1.00 91.62 186 ILE A N 1
ATOM 1476 C CA . ILE A 1 186 ? 2.763 -6.079 -9.127 1.00 91.62 186 ILE A CA 1
ATOM 1477 C C . ILE A 1 186 ? 1.292 -6.238 -8.750 1.00 91.62 186 ILE A C 1
ATOM 1479 O O . ILE A 1 186 ? 0.615 -7.121 -9.271 1.00 91.62 186 ILE A O 1
ATOM 1483 N N . ARG A 1 187 ? 0.789 -5.403 -7.839 1.00 89.44 187 ARG A N 1
ATOM 1484 C CA . ARG A 1 187 ? -0.583 -5.477 -7.317 1.00 89.44 187 ARG A CA 1
ATOM 1485 C C . ARG A 1 187 ? -1.565 -4.679 -8.197 1.00 89.44 187 ARG A C 1
ATOM 1487 O O . ARG A 1 187 ? -1.177 -3.644 -8.745 1.00 89.44 187 ARG A O 1
ATOM 1494 N N . PRO A 1 188 ? -2.860 -5.060 -8.241 1.00 86.56 188 PRO A N 1
ATOM 1495 C CA . PRO A 1 188 ? -3.909 -4.322 -8.961 1.00 86.56 188 PRO A CA 1
ATOM 1496 C C . PRO A 1 188 ? -4.038 -2.847 -8.565 1.00 86.56 188 PRO A C 1
ATOM 1498 O O . PRO A 1 188 ? -4.464 -2.018 -9.372 1.00 86.56 188 PRO A O 1
ATOM 1501 N N . ALA A 1 189 ? -3.611 -2.499 -7.346 1.00 85.44 189 ALA A N 1
ATOM 1502 C CA . ALA A 1 189 ? -3.601 -1.136 -6.826 1.00 85.44 189 ALA A CA 1
ATOM 1503 C C . ALA A 1 189 ? -2.871 -0.137 -7.744 1.00 85.44 189 ALA A C 1
ATOM 1505 O O . ALA A 1 189 ? -3.209 1.046 -7.721 1.00 85.44 189 ALA A O 1
ATOM 1506 N N . ILE A 1 190 ? -1.943 -0.590 -8.603 1.00 87.19 190 ILE A N 1
ATOM 1507 C CA . ILE A 1 190 ? -1.257 0.253 -9.597 1.00 87.19 190 ILE A CA 1
ATOM 1508 C C . ILE A 1 190 ? -2.226 1.014 -10.522 1.00 87.19 190 ILE A C 1
ATOM 1510 O O . ILE A 1 190 ? -1.944 2.144 -10.917 1.00 87.19 190 ILE A O 1
ATOM 1514 N N . THR A 1 191 ? -3.397 0.439 -10.811 1.00 85.12 191 THR A N 1
ATOM 1515 C CA . THR A 1 191 ? -4.455 1.049 -11.643 1.00 85.12 191 THR A CA 1
ATOM 1516 C C . THR A 1 191 ? -4.991 2.365 -11.067 1.00 85.12 191 THR A C 1
ATOM 1518 O O . THR A 1 191 ? -5.485 3.213 -11.804 1.00 85.12 191 THR A O 1
ATOM 1521 N N . THR A 1 192 ? -4.873 2.559 -9.749 1.00 82.81 192 THR A N 1
ATOM 1522 C CA . THR A 1 192 ? -5.324 3.778 -9.060 1.00 82.81 192 THR A CA 1
ATOM 1523 C C . THR A 1 192 ? -4.300 4.911 -9.108 1.00 82.81 192 THR A C 1
ATOM 1525 O O . THR A 1 192 ? -4.652 6.055 -8.839 1.00 82.81 192 THR A O 1
ATOM 1528 N N . PHE A 1 193 ? -3.039 4.607 -9.434 1.00 82.50 193 PHE A N 1
ATOM 1529 C CA . PHE A 1 193 ? -1.963 5.597 -9.529 1.00 82.50 193 PHE A CA 1
ATOM 1530 C C . PHE A 1 193 ? -1.786 6.123 -10.949 1.00 82.50 193 PHE A C 1
ATOM 1532 O O . PHE A 1 193 ? -1.533 7.310 -11.137 1.00 82.50 193 PHE A O 1
ATOM 1539 N N . VAL A 1 194 ? -1.909 5.239 -11.939 1.00 82.81 194 VAL A N 1
ATOM 1540 C CA . VAL A 1 194 ? -1.747 5.570 -13.355 1.00 82.81 194 VAL A CA 1
ATOM 1541 C C . VAL A 1 194 ? -3.019 5.165 -14.083 1.00 82.81 194 VAL A C 1
ATOM 1543 O O . VAL A 1 194 ? -3.317 3.975 -14.212 1.00 82.81 194 VAL A O 1
ATOM 1546 N N . THR A 1 195 ? -3.762 6.164 -14.556 1.00 81.50 195 THR A N 1
ATOM 1547 C CA . THR A 1 195 ? -4.974 5.950 -15.347 1.00 81.50 195 THR A CA 1
ATOM 1548 C C . THR A 1 195 ? -4.634 5.392 -16.727 1.00 81.50 195 THR A C 1
ATOM 1550 O O . THR A 1 195 ? -3.556 5.636 -17.275 1.00 81.50 195 THR A O 1
ATOM 1553 N N . ASP A 1 196 ? -5.594 4.693 -17.332 1.00 81.25 196 ASP A N 1
ATOM 1554 C CA . ASP A 1 196 ? -5.432 4.123 -18.676 1.00 81.25 196 ASP A CA 1
ATOM 1555 C C . ASP A 1 196 ? -5.159 5.198 -19.737 1.00 81.25 196 ASP A C 1
ATOM 1557 O O . ASP A 1 196 ? -4.456 4.944 -20.712 1.00 81.25 196 ASP A O 1
ATOM 1561 N N . SER A 1 197 ? -5.656 6.422 -19.526 1.00 81.75 197 SER A N 1
ATOM 1562 C CA . SER A 1 197 ? -5.381 7.568 -20.395 1.00 81.75 197 SER A CA 1
ATOM 1563 C C . SER A 1 197 ? -3.906 7.971 -20.384 1.00 81.75 197 SER A C 1
ATOM 1565 O O . SER A 1 197 ? -3.322 8.129 -21.450 1.00 81.75 197 SER A O 1
ATOM 1567 N N . VAL A 1 198 ? -3.289 8.088 -19.203 1.00 82.94 198 VAL A N 1
ATOM 1568 C CA . VAL A 1 198 ? -1.872 8.464 -19.067 1.00 82.94 198 VAL A CA 1
ATOM 1569 C C . VAL A 1 198 ? -0.979 7.388 -19.675 1.00 82.94 198 VAL A C 1
ATOM 1571 O O . VAL A 1 198 ? -0.037 7.706 -20.398 1.00 82.94 198 VAL A O 1
ATOM 1574 N N . LEU A 1 199 ? -1.307 6.118 -19.431 1.00 82.62 199 LEU A N 1
ATOM 1575 C CA . LEU A 1 199 ? -0.578 4.997 -20.013 1.00 82.62 199 LEU A CA 1
ATOM 1576 C C . LEU A 1 199 ? -0.684 4.985 -21.544 1.00 82.62 199 LEU A C 1
ATOM 1578 O O . LEU A 1 199 ? 0.328 4.844 -22.223 1.00 82.62 199 LEU A O 1
ATOM 1582 N N . SER A 1 200 ? -1.890 5.184 -22.085 1.00 83.62 200 SER A N 1
ATOM 1583 C CA . SER A 1 200 ? -2.118 5.205 -23.536 1.00 83.62 200 SER A CA 1
ATOM 1584 C C . SER A 1 200 ? -1.361 6.349 -24.205 1.00 83.62 200 SER A C 1
ATOM 1586 O O . SER A 1 200 ? -0.696 6.126 -25.210 1.00 83.62 200 SER A O 1
ATOM 1588 N N . SER A 1 201 ? -1.393 7.549 -23.615 1.00 83.56 201 SER A N 1
ATOM 1589 C CA . SER A 1 201 ? -0.641 8.705 -24.111 1.00 83.56 201 SER A CA 1
ATOM 1590 C C . SER A 1 201 ? 0.871 8.479 -24.088 1.00 83.56 201 SER A C 1
ATOM 1592 O O . SER A 1 201 ? 1.559 8.898 -25.013 1.00 83.56 201 SER A O 1
ATOM 1594 N N . LEU A 1 202 ? 1.397 7.796 -23.066 1.00 79.31 202 LEU A N 1
ATOM 1595 C CA . LEU A 1 202 ? 2.810 7.418 -23.025 1.00 79.31 202 LEU A CA 1
ATOM 1596 C C . LEU A 1 202 ? 3.151 6.420 -24.139 1.00 79.31 202 LEU A C 1
ATOM 1598 O O . LEU A 1 202 ? 4.137 6.605 -24.844 1.00 79.31 202 LEU A O 1
ATOM 1602 N N . MET A 1 203 ? 2.335 5.380 -24.323 1.00 77.75 203 MET A N 1
ATOM 1603 C CA . MET A 1 203 ? 2.559 4.379 -25.371 1.00 77.75 203 MET A CA 1
ATOM 1604 C C . MET A 1 203 ? 2.481 4.981 -26.780 1.00 77.75 203 MET A C 1
ATOM 1606 O O . MET A 1 203 ? 3.281 4.617 -27.640 1.00 77.75 203 MET A O 1
ATOM 1610 N N . GLU A 1 204 ? 1.554 5.912 -27.009 1.00 80.88 204 GLU A N 1
ATOM 1611 C CA . GLU A 1 204 ? 1.429 6.650 -28.269 1.00 80.88 204 GLU A CA 1
ATOM 1612 C C . GLU A 1 204 ? 2.676 7.508 -28.526 1.00 80.88 204 GLU A C 1
ATOM 1614 O O . GLU A 1 204 ? 3.323 7.341 -29.559 1.00 80.88 204 GLU A O 1
ATOM 1619 N N . ALA A 1 205 ? 3.096 8.317 -27.547 1.00 74.94 205 ALA A N 1
ATOM 1620 C CA . ALA A 1 205 ? 4.285 9.167 -27.654 1.00 74.94 205 ALA A CA 1
ATOM 1621 C C . ALA A 1 205 ? 5.578 8.373 -27.924 1.00 74.94 205 ALA A C 1
ATOM 1623 O O . ALA A 1 205 ? 6.426 8.811 -28.700 1.00 74.94 205 ALA A O 1
ATOM 1624 N N . LEU A 1 206 ? 5.725 7.192 -27.317 1.00 67.31 206 LEU A N 1
ATOM 1625 C CA . LEU A 1 206 ? 6.873 6.312 -27.554 1.00 67.31 206 LEU A CA 1
ATOM 1626 C C . LEU A 1 206 ? 6.840 5.678 -28.954 1.00 67.31 206 LEU A C 1
ATOM 1628 O O . LEU A 1 206 ? 7.885 5.522 -29.580 1.00 67.31 206 LEU A O 1
ATOM 1632 N N . SER A 1 207 ? 5.651 5.359 -29.479 1.00 67.62 207 SER A N 1
ATOM 1633 C CA . SER A 1 207 ? 5.500 4.804 -30.833 1.00 67.62 207 SER A CA 1
ATOM 1634 C C . SER A 1 207 ? 5.758 5.827 -31.946 1.00 67.62 207 SER A C 1
ATOM 1636 O O . SER A 1 207 ? 6.280 5.475 -33.003 1.00 67.62 207 SER A O 1
ATOM 1638 N N . GLU A 1 208 ? 5.441 7.102 -31.710 1.00 64.62 208 GLU A N 1
ATOM 1639 C CA . GLU A 1 208 ? 5.727 8.187 -32.654 1.00 64.62 208 GLU A CA 1
ATOM 1640 C C . GLU A 1 208 ? 7.231 8.475 -32.764 1.00 64.62 208 GLU A C 1
ATOM 1642 O O . GLU A 1 208 ? 7.708 8.855 -33.835 1.00 64.62 208 GLU A O 1
ATOM 1647 N N . HIS A 1 209 ? 7.992 8.257 -31.685 1.00 58.03 209 HIS A N 1
ATOM 1648 C CA . HIS A 1 209 ? 9.441 8.461 -31.678 1.00 58.03 209 HIS A CA 1
ATOM 1649 C C . HIS A 1 209 ? 10.180 7.418 -32.535 1.00 58.03 209 HIS A C 1
ATOM 1651 O O . HIS A 1 209 ? 11.086 7.778 -33.284 1.00 58.03 209 HIS A O 1
ATOM 1657 N N . ASP A 1 210 ? 9.722 6.162 -32.520 1.00 51.16 210 ASP A N 1
ATOM 1658 C CA . ASP A 1 210 ? 10.275 5.065 -33.336 1.00 51.16 210 ASP A CA 1
ATOM 1659 C C . ASP A 1 210 ? 9.931 5.221 -34.838 1.00 51.16 210 ASP A C 1
ATOM 1661 O O . ASP A 1 210 ? 10.683 4.816 -35.724 1.00 51.16 210 ASP A O 1
ATOM 1665 N N . ALA A 1 211 ? 8.813 5.888 -35.159 1.00 47.88 211 ALA A N 1
ATOM 1666 C CA . ALA A 1 211 ? 8.424 6.201 -36.538 1.00 47.88 211 ALA A CA 1
ATOM 1667 C C . ALA A 1 211 ? 9.183 7.403 -37.142 1.00 47.88 211 ALA A C 1
ATOM 1669 O O . ALA A 1 211 ? 9.251 7.530 -38.369 1.00 47.88 211 ALA A O 1
ATOM 1670 N N . GLY A 1 212 ? 9.742 8.284 -36.304 1.00 48.06 212 GLY A N 1
ATOM 1671 C CA . GLY A 1 212 ? 10.478 9.479 -36.728 1.00 48.06 212 GLY A CA 1
ATOM 1672 C C . GLY A 1 212 ? 11.886 9.192 -37.257 1.00 48.06 212 GLY A C 1
ATOM 1673 O O . GLY A 1 212 ? 12.341 9.887 -38.164 1.00 48.06 212 GLY A O 1
ATOM 1674 N N . ASP A 1 213 ? 12.545 8.143 -36.759 1.00 47.56 213 ASP A N 1
ATOM 1675 C CA . ASP A 1 213 ? 13.912 7.771 -37.168 1.00 47.56 213 ASP A CA 1
ATOM 1676 C C . ASP A 1 213 ? 13.942 6.990 -38.502 1.00 47.56 213 ASP A C 1
ATOM 1678 O O . ASP A 1 213 ? 14.951 6.929 -39.203 1.00 47.56 213 ASP A O 1
ATOM 1682 N N . ALA A 1 214 ? 12.798 6.440 -38.927 1.00 45.66 214 ALA A N 1
ATOM 1683 C CA . ALA A 1 214 ? 12.684 5.654 -40.157 1.00 45.66 214 ALA A CA 1
ATOM 1684 C C . ALA A 1 214 ? 12.480 6.485 -41.446 1.00 45.66 214 ALA A C 1
ATOM 1686 O O . ALA A 1 214 ? 12.434 5.907 -42.535 1.00 45.66 214 ALA A O 1
ATOM 1687 N N . LEU A 1 215 ? 12.332 7.817 -41.361 1.00 45.22 215 LEU A N 1
ATOM 1688 C CA . LEU A 1 215 ? 11.912 8.661 -42.497 1.00 45.22 215 LEU A CA 1
ATOM 1689 C C . LEU A 1 215 ? 12.960 9.658 -43.029 1.00 45.22 215 LEU A C 1
ATOM 1691 O O . LEU A 1 215 ? 12.646 10.395 -43.963 1.00 45.22 215 LEU A O 1
ATOM 1695 N N . GLU A 1 216 ? 14.214 9.633 -42.563 1.00 48.47 216 GLU A N 1
ATOM 1696 C CA . GLU A 1 216 ? 15.313 10.419 -43.164 1.00 48.47 216 GLU A CA 1
ATOM 1697 C C . GLU A 1 216 ? 16.321 9.563 -43.958 1.00 48.47 216 GLU A C 1
ATOM 1699 O O . GLU A 1 216 ? 17.531 9.613 -43.743 1.00 48.47 216 GLU A O 1
ATOM 1704 N N . GLN A 1 217 ? 15.848 8.795 -44.946 1.00 39.72 217 GLN A N 1
ATOM 1705 C CA . GLN A 1 217 ? 16.716 8.350 -46.046 1.00 39.72 217 GLN A CA 1
ATOM 1706 C C . GLN A 1 217 ? 16.167 8.829 -47.389 1.00 39.72 217 GLN A C 1
ATOM 1708 O O . GLN A 1 217 ? 15.266 8.243 -47.989 1.00 39.72 217 GLN A O 1
ATOM 1713 N N . ASP A 1 218 ? 16.752 9.938 -47.833 1.00 38.16 218 ASP A N 1
ATOM 1714 C CA . ASP A 1 218 ? 16.588 10.558 -49.143 1.00 38.16 218 ASP A CA 1
ATOM 1715 C C . ASP A 1 218 ? 17.010 9.578 -50.269 1.00 38.16 218 ASP A C 1
ATOM 1717 O O . ASP A 1 218 ? 18.147 9.090 -50.268 1.00 38.16 218 ASP A O 1
ATOM 1721 N N . PRO A 1 219 ? 16.137 9.238 -51.239 1.00 48.22 219 PRO A N 1
ATOM 1722 C CA . PRO A 1 219 ? 16.433 8.235 -52.251 1.00 48.22 219 PRO A CA 1
ATOM 1723 C C . PRO A 1 219 ? 16.915 8.889 -53.554 1.00 48.22 219 PRO A C 1
ATOM 1725 O O . PRO A 1 219 ? 16.150 8.980 -54.509 1.00 48.22 219 PRO A O 1
ATOM 1728 N N . ALA A 1 220 ? 18.181 9.309 -53.655 1.00 37.12 220 ALA A N 1
ATOM 1729 C CA . ALA A 1 220 ? 18.777 9.635 -54.961 1.00 37.12 220 ALA A CA 1
ATOM 1730 C C . ALA A 1 220 ? 20.311 9.787 -54.938 1.00 37.12 220 ALA A C 1
ATOM 1732 O O . ALA A 1 220 ? 20.811 10.870 -54.659 1.00 37.12 220 ALA A O 1
ATOM 1733 N N . ALA A 1 221 ? 21.051 8.743 -55.339 1.00 35.19 221 ALA A N 1
ATOM 1734 C CA . ALA A 1 221 ? 22.114 8.826 -56.363 1.00 35.19 221 ALA A CA 1
ATOM 1735 C C . ALA A 1 221 ? 22.941 7.525 -56.458 1.00 35.19 221 ALA A C 1
ATOM 1737 O O . ALA A 1 221 ? 23.776 7.204 -55.622 1.00 35.19 221 ALA A O 1
ATOM 1738 N N . THR A 1 222 ? 22.674 6.806 -57.544 1.00 37.91 222 THR A N 1
ATOM 1739 C CA . THR A 1 222 ? 23.536 5.919 -58.343 1.00 37.91 222 THR A CA 1
ATOM 1740 C C . THR A 1 222 ? 25.031 5.768 -57.990 1.00 37.91 222 THR A C 1
ATOM 1742 O O . THR A 1 222 ? 25.806 6.709 -58.122 1.00 37.91 222 THR A O 1
ATOM 1745 N N . ASP A 1 223 ? 25.401 4.506 -57.738 1.00 38.12 223 ASP A N 1
ATOM 1746 C CA . ASP A 1 223 ? 26.434 3.712 -58.435 1.00 38.12 223 ASP A CA 1
ATOM 1747 C C . ASP A 1 223 ? 27.882 4.251 -58.509 1.00 38.12 223 ASP A C 1
ATOM 1749 O O . ASP A 1 223 ? 28.201 5.081 -59.356 1.00 38.12 223 ASP A O 1
ATOM 1753 N N . ALA A 1 224 ? 28.784 3.688 -57.689 1.00 33.50 224 ALA A N 1
ATOM 1754 C CA . ALA A 1 224 ? 30.129 3.274 -58.115 1.00 33.50 224 ALA A CA 1
ATOM 1755 C C . ALA A 1 224 ? 30.881 2.507 -57.005 1.00 33.50 224 ALA A C 1
ATOM 1757 O O . ALA A 1 224 ? 31.158 3.003 -55.918 1.00 33.50 224 ALA A O 1
ATOM 1758 N N . SER A 1 225 ? 31.227 1.276 -57.360 1.00 40.56 225 SER A N 1
ATOM 1759 C CA . SER A 1 225 ? 32.160 0.314 -56.767 1.00 40.56 225 SER A CA 1
ATOM 1760 C C . SER A 1 225 ? 33.418 0.847 -56.030 1.00 40.56 225 SER A C 1
ATOM 1762 O O . SER A 1 225 ? 34.051 1.805 -56.465 1.00 40.56 225 SER A O 1
ATOM 1764 N N . LEU A 1 226 ? 33.865 0.035 -55.051 1.00 41.09 226 LEU A N 1
ATOM 1765 C CA . LEU A 1 226 ? 35.200 -0.065 -54.414 1.00 41.09 226 LEU A CA 1
ATOM 1766 C C . LEU A 1 226 ? 35.547 0.961 -53.311 1.00 41.09 226 LEU A C 1
ATOM 1768 O O . LEU A 1 226 ? 35.926 2.083 -53.618 1.00 41.09 226 LEU A O 1
ATOM 1772 N N . ASN A 1 227 ? 35.584 0.540 -52.035 1.00 33.91 227 ASN A N 1
ATOM 1773 C CA . ASN A 1 227 ? 36.837 0.313 -51.283 1.00 33.91 227 ASN A CA 1
ATOM 1774 C C . ASN A 1 227 ? 36.563 -0.118 -49.823 1.00 33.91 227 ASN A C 1
ATOM 1776 O O . ASN A 1 227 ? 35.653 0.371 -49.164 1.00 33.91 227 ASN A O 1
ATOM 1780 N N . SER A 1 228 ? 37.393 -1.022 -49.313 1.00 49.38 228 SER A N 1
ATOM 1781 C CA . SER A 1 228 ? 37.454 -1.467 -47.918 1.00 49.38 228 SER A CA 1
ATOM 1782 C C . SER A 1 228 ? 37.974 -0.378 -46.966 1.00 49.38 228 SER A C 1
ATOM 1784 O O . SER A 1 228 ? 39.048 0.155 -47.240 1.00 49.38 228 SER A O 1
ATOM 1786 N N . ALA A 1 229 ? 37.317 -0.139 -45.822 1.00 32.38 229 ALA A N 1
ATOM 1787 C CA . ALA A 1 229 ? 37.954 0.242 -44.546 1.00 32.38 229 ALA A CA 1
ATOM 1788 C C . ALA A 1 229 ? 36.932 0.308 -43.387 1.00 32.38 229 ALA A C 1
ATOM 1790 O O . ALA A 1 229 ? 35.893 0.948 -43.493 1.00 32.38 229 ALA A O 1
ATOM 1791 N N . SER A 1 230 ? 37.272 -0.350 -42.277 1.00 43.88 230 SER A N 1
ATOM 1792 C CA . SER A 1 230 ? 36.614 -0.303 -40.959 1.00 43.88 230 SER A CA 1
ATOM 1793 C C . SER A 1 230 ? 36.665 1.114 -40.338 1.00 43.88 230 SER A C 1
ATOM 1795 O O . SER A 1 230 ? 37.630 1.830 -40.618 1.00 43.88 230 SER A O 1
ATOM 1797 N N . PRO A 1 231 ? 35.720 1.533 -39.466 1.00 44.91 231 PRO A N 1
ATOM 1798 C CA . PRO A 1 231 ? 35.736 2.874 -38.870 1.00 44.91 231 PRO A CA 1
ATOM 1799 C C . PRO A 1 231 ? 36.713 2.992 -37.674 1.00 44.91 231 PRO A C 1
ATOM 1801 O O . PRO A 1 231 ? 37.037 1.981 -37.043 1.00 44.91 231 PRO A O 1
ATOM 1804 N N . PRO A 1 232 ? 37.183 4.210 -37.325 1.00 47.69 232 PRO A N 1
ATOM 1805 C CA . PRO A 1 232 ? 38.103 4.450 -36.215 1.00 47.69 232 PRO A CA 1
ATOM 1806 C C . PRO A 1 232 ? 37.335 4.583 -34.886 1.00 47.69 232 PRO A C 1
ATOM 1808 O O . PRO A 1 232 ? 36.972 5.676 -34.476 1.00 47.69 232 PRO A O 1
ATOM 1811 N N . THR A 1 233 ? 37.088 3.472 -34.191 1.00 46.53 233 THR A N 1
ATOM 1812 C CA . THR A 1 233 ? 36.349 3.438 -32.906 1.00 46.53 233 THR A CA 1
ATOM 1813 C C . THR A 1 233 ? 37.233 3.478 -31.658 1.00 46.53 233 THR A C 1
ATOM 1815 O O . THR A 1 233 ? 36.724 3.533 -30.545 1.00 46.53 233 THR A O 1
ATOM 1818 N N . LYS A 1 234 ? 38.562 3.446 -31.798 1.00 46.22 234 LYS A N 1
ATOM 1819 C CA . LYS A 1 234 ? 39.439 3.169 -30.648 1.00 46.22 234 LYS A CA 1
ATOM 1820 C C . LYS A 1 234 ? 39.914 4.402 -29.870 1.00 46.22 234 LYS A C 1
ATOM 1822 O O . LYS A 1 234 ? 40.211 4.273 -28.696 1.00 46.22 234 LYS A O 1
ATOM 1827 N N . VAL A 1 235 ? 39.966 5.578 -30.500 1.00 43.75 235 VAL A N 1
ATOM 1828 C CA . VAL A 1 235 ? 40.568 6.783 -29.886 1.00 43.75 235 VAL A CA 1
ATOM 1829 C C . VAL A 1 235 ? 39.556 7.592 -29.057 1.00 43.75 235 VAL A C 1
ATOM 1831 O O . VAL A 1 235 ? 39.945 8.226 -28.087 1.00 43.75 235 VAL A O 1
ATOM 1834 N N . ALA A 1 236 ? 38.256 7.536 -29.377 1.00 36.50 236 ALA A N 1
ATOM 1835 C CA . ALA A 1 236 ? 37.213 8.218 -28.596 1.00 36.50 236 ALA A CA 1
ATOM 1836 C C . ALA A 1 236 ? 36.946 7.535 -27.240 1.00 36.50 236 ALA A C 1
ATOM 1838 O O . ALA A 1 236 ? 36.798 8.209 -26.228 1.00 36.50 236 ALA A O 1
ATOM 1839 N N . ALA A 1 237 ? 36.980 6.199 -27.208 1.00 44.09 237 ALA A N 1
ATOM 1840 C CA . ALA A 1 237 ? 36.744 5.417 -25.993 1.00 44.09 237 ALA A CA 1
ATOM 1841 C C . ALA A 1 237 ? 37.856 5.565 -24.937 1.00 44.09 237 ALA A C 1
ATOM 1843 O O . ALA A 1 237 ? 37.620 5.341 -23.754 1.00 44.09 237 ALA A O 1
ATOM 1844 N N . GLU A 1 238 ? 39.075 5.917 -25.351 1.00 45.28 238 GLU A N 1
ATOM 1845 C CA . GLU A 1 238 ? 40.221 6.007 -24.440 1.00 45.28 238 GLU A CA 1
ATOM 1846 C C . GLU A 1 238 ? 40.233 7.339 -23.669 1.00 45.28 238 GLU A C 1
ATOM 1848 O O . GLU A 1 238 ? 40.569 7.358 -22.490 1.00 45.28 238 GLU A O 1
ATOM 1853 N N . VAL A 1 239 ? 39.773 8.433 -24.292 1.00 44.38 239 VAL A N 1
ATOM 1854 C CA . VAL A 1 239 ? 39.719 9.768 -23.662 1.00 44.38 239 VAL A CA 1
ATOM 1855 C C . VAL A 1 239 ? 38.525 9.909 -22.700 1.00 44.38 239 VAL A C 1
ATOM 1857 O O . VAL A 1 239 ? 38.642 10.595 -21.687 1.00 44.38 239 VAL A O 1
ATOM 1860 N N . GLU A 1 240 ? 37.396 9.230 -22.951 1.00 39.72 240 GLU A N 1
ATOM 1861 C CA . GLU A 1 240 ? 36.241 9.211 -22.028 1.00 39.72 240 GLU A CA 1
ATOM 1862 C C . GLU A 1 240 ? 36.524 8.445 -20.724 1.00 39.72 240 GLU A C 1
ATOM 1864 O O . GLU A 1 240 ? 36.012 8.808 -19.665 1.00 39.72 240 GLU A O 1
ATOM 1869 N N . ALA A 1 241 ? 37.364 7.408 -20.777 1.00 44.31 241 ALA A N 1
ATOM 1870 C CA . ALA A 1 241 ? 37.677 6.584 -19.613 1.00 44.31 241 ALA A CA 1
ATOM 1871 C C . ALA A 1 241 ? 38.588 7.295 -18.596 1.00 44.31 241 ALA A C 1
ATOM 1873 O O . ALA A 1 241 ? 38.446 7.083 -17.392 1.00 44.31 241 ALA A O 1
ATOM 1874 N N . GLU A 1 242 ? 39.514 8.139 -19.060 1.00 39.62 242 GLU A N 1
ATOM 1875 C CA . GLU A 1 242 ? 40.484 8.809 -18.184 1.00 39.62 242 GLU A CA 1
ATOM 1876 C C . GLU A 1 242 ? 39.840 9.959 -17.389 1.00 39.62 242 GLU A C 1
ATOM 1878 O O . GLU A 1 242 ? 40.028 10.053 -16.177 1.00 39.62 242 GLU A O 1
ATOM 1883 N N . VAL A 1 243 ? 38.989 10.770 -18.031 1.00 42.28 243 VAL A N 1
ATOM 1884 C CA . VAL A 1 243 ? 38.301 11.901 -17.374 1.00 42.28 243 VAL A CA 1
ATOM 1885 C C . VAL A 1 243 ? 37.224 11.424 -16.385 1.00 42.28 243 VAL A C 1
ATOM 1887 O O . VAL A 1 243 ? 37.017 12.053 -15.348 1.00 42.28 243 VAL A O 1
ATOM 1890 N N . ALA A 1 244 ? 36.567 10.288 -16.652 1.00 38.53 244 ALA A N 1
ATOM 1891 C CA . ALA A 1 244 ? 35.590 9.694 -15.734 1.00 38.53 244 ALA A CA 1
ATOM 1892 C C . ALA A 1 244 ? 36.225 9.194 -14.423 1.00 38.53 244 ALA A C 1
ATOM 1894 O O . ALA A 1 244 ? 35.594 9.258 -13.369 1.00 38.53 244 ALA A O 1
ATOM 1895 N N . ALA A 1 245 ? 37.470 8.713 -14.474 1.00 44.03 245 ALA A N 1
ATOM 1896 C CA . ALA A 1 245 ? 38.156 8.171 -13.305 1.00 44.03 245 ALA A CA 1
ATOM 1897 C C . ALA A 1 245 ? 38.603 9.262 -12.318 1.00 44.03 245 ALA A C 1
ATOM 1899 O O . ALA A 1 245 ? 38.522 9.061 -11.107 1.00 44.03 245 ALA A O 1
ATOM 1900 N N . GLU A 1 246 ? 39.052 10.417 -12.818 1.00 39.59 246 GLU A N 1
ATOM 1901 C CA . GLU A 1 246 ? 39.554 11.502 -11.964 1.00 39.59 246 GLU A CA 1
ATOM 1902 C C . GLU A 1 246 ? 38.413 12.215 -11.216 1.00 39.59 246 GLU A C 1
ATOM 1904 O O . GLU A 1 246 ? 38.515 12.449 -10.013 1.00 39.59 246 GLU A O 1
ATOM 1909 N N . VAL A 1 247 ? 37.278 12.457 -11.884 1.00 41.12 247 VAL A N 1
ATOM 1910 C CA . VAL A 1 247 ? 36.100 13.105 -11.271 1.00 41.12 247 VAL A CA 1
ATOM 1911 C C . VAL A 1 247 ? 35.380 12.181 -10.276 1.00 41.12 247 VAL A C 1
ATOM 1913 O O . VAL A 1 247 ? 34.860 12.655 -9.268 1.00 41.12 247 VAL A O 1
ATOM 1916 N N . ALA A 1 248 ? 35.373 10.861 -10.507 1.00 36.31 248 ALA A N 1
ATOM 1917 C CA . ALA A 1 248 ? 34.757 9.897 -9.590 1.00 36.31 248 ALA A CA 1
ATOM 1918 C C . ALA A 1 248 ? 35.455 9.851 -8.218 1.00 36.31 248 ALA A C 1
ATOM 1920 O O . ALA A 1 248 ? 34.785 9.773 -7.190 1.00 36.31 248 ALA A O 1
ATOM 1921 N N . ALA A 1 249 ? 36.787 9.942 -8.195 1.00 40.28 249 ALA A N 1
ATOM 1922 C CA . ALA A 1 249 ? 37.560 9.809 -6.963 1.00 40.28 249 ALA A CA 1
ATOM 1923 C C . ALA A 1 249 ? 37.428 11.025 -6.029 1.00 40.28 249 ALA A C 1
ATOM 1925 O O . ALA A 1 249 ? 37.415 10.865 -4.808 1.00 40.28 249 ALA A O 1
ATOM 1926 N N . GLU A 1 250 ? 37.330 12.239 -6.581 1.00 35.09 250 GLU A N 1
ATOM 1927 C CA . GLU A 1 250 ? 37.216 13.462 -5.776 1.00 35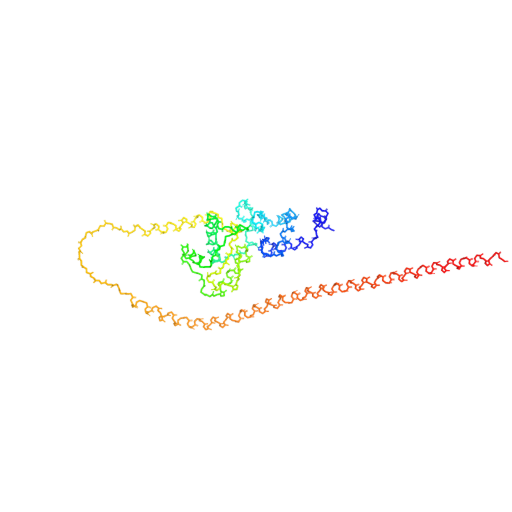.09 250 GLU A CA 1
ATOM 1928 C C . GLU A 1 250 ? 35.804 13.616 -5.180 1.00 35.09 250 GLU A C 1
ATOM 1930 O O . GLU A 1 250 ? 35.662 13.969 -4.009 1.00 35.09 250 GLU A O 1
ATOM 1935 N N . VAL A 1 251 ? 34.763 13.239 -5.933 1.00 42.72 251 VAL A N 1
ATOM 1936 C CA . VAL A 1 251 ? 33.361 13.298 -5.479 1.00 42.72 251 VAL A CA 1
ATOM 1937 C C . VAL A 1 251 ? 33.023 12.180 -4.479 1.00 42.72 251 VAL A C 1
ATOM 1939 O O . VAL A 1 251 ? 32.283 12.428 -3.528 1.00 42.72 251 VAL A O 1
ATOM 1942 N N . GLU A 1 252 ? 33.588 10.970 -4.620 1.00 39.81 252 GLU A N 1
ATOM 1943 C CA . GLU A 1 252 ? 33.387 9.876 -3.649 1.00 39.81 252 GLU A CA 1
ATOM 1944 C C . GLU A 1 252 ? 33.841 10.255 -2.233 1.00 39.81 252 GLU A C 1
ATOM 1946 O O . GLU A 1 252 ? 33.175 9.905 -1.259 1.00 39.81 252 GLU A O 1
ATOM 1951 N N . ALA A 1 253 ? 34.962 10.967 -2.098 1.00 40.41 253 ALA A N 1
ATOM 1952 C CA . ALA A 1 253 ? 35.545 11.255 -0.790 1.00 40.41 253 ALA A CA 1
ATOM 1953 C C . ALA A 1 253 ? 34.762 12.319 -0.004 1.00 40.41 253 ALA A C 1
ATOM 1955 O O . ALA A 1 253 ? 34.597 12.184 1.210 1.00 40.41 253 ALA A O 1
ATOM 1956 N N . GLU A 1 254 ? 34.277 13.365 -0.678 1.00 36.69 254 GLU A N 1
ATOM 1957 C CA . GLU A 1 254 ? 33.539 14.454 -0.028 1.00 36.69 254 GLU A CA 1
ATOM 1958 C C . GLU A 1 254 ? 32.106 14.021 0.327 1.00 36.69 254 GLU A C 1
ATOM 1960 O O . GLU A 1 254 ? 31.660 14.208 1.461 1.00 36.69 254 GLU A O 1
ATOM 1965 N N . VAL A 1 255 ? 31.426 13.320 -0.588 1.00 42.69 255 VAL A N 1
ATOM 1966 C CA . VAL A 1 255 ? 30.040 12.865 -0.390 1.00 42.69 255 VAL A CA 1
ATOM 1967 C C . VAL A 1 255 ? 29.952 11.715 0.620 1.00 42.69 255 VAL A C 1
ATOM 1969 O O . VAL A 1 255 ? 29.020 11.677 1.424 1.00 42.69 255 VAL A O 1
ATOM 1972 N N . ALA A 1 256 ? 30.930 10.799 0.665 1.00 36.28 256 ALA A N 1
ATOM 1973 C CA . ALA A 1 256 ? 30.928 9.712 1.650 1.00 36.28 256 ALA A CA 1
ATOM 1974 C C . ALA A 1 256 ? 31.015 10.218 3.099 1.00 36.28 256 ALA A C 1
ATOM 1976 O O . ALA A 1 256 ? 30.438 9.602 3.996 1.00 36.28 256 ALA A O 1
ATOM 1977 N N . ALA A 1 257 ? 31.713 11.332 3.342 1.00 42.91 257 ALA A N 1
ATOM 1978 C CA . ALA A 1 257 ? 31.846 11.898 4.681 1.00 42.91 257 ALA A CA 1
ATOM 1979 C C . ALA A 1 257 ? 30.563 12.609 5.143 1.00 42.91 257 ALA A C 1
ATOM 1981 O O . ALA A 1 257 ? 30.160 12.447 6.296 1.00 42.91 257 ALA A O 1
ATOM 1982 N N . GLU A 1 258 ? 29.912 13.363 4.253 1.00 40.66 258 GLU A N 1
ATOM 1983 C CA . GLU A 1 258 ? 28.691 14.108 4.581 1.00 40.66 258 GLU A CA 1
ATOM 1984 C C . GLU A 1 258 ? 27.486 13.165 4.752 1.00 40.66 258 GLU A C 1
ATOM 1986 O O . GLU A 1 258 ? 26.783 13.218 5.763 1.00 40.66 258 GLU A O 1
ATOM 1991 N N . VAL A 1 259 ? 27.328 12.194 3.845 1.00 42.72 259 VAL A N 1
ATOM 1992 C CA . VAL A 1 259 ? 26.214 11.232 3.869 1.00 42.72 259 VAL A CA 1
ATOM 1993 C C . VAL A 1 259 ? 26.343 10.228 5.019 1.00 42.72 259 VAL A C 1
ATOM 1995 O O . VAL A 1 259 ? 25.340 9.872 5.637 1.00 42.72 259 VAL A O 1
ATOM 1998 N N . ALA A 1 260 ? 27.556 9.785 5.377 1.00 38.88 260 ALA A N 1
ATOM 1999 C CA . ALA A 1 260 ? 27.735 8.891 6.526 1.00 38.88 260 ALA A CA 1
ATOM 2000 C C . ALA A 1 260 ? 27.331 9.557 7.853 1.00 38.88 260 ALA A C 1
ATOM 2002 O O . ALA A 1 260 ? 26.823 8.877 8.746 1.00 38.88 260 ALA A O 1
ATOM 2003 N N . ALA A 1 261 ? 27.530 10.872 7.984 1.00 41.34 261 ALA A N 1
ATOM 2004 C CA . ALA A 1 261 ? 27.138 11.618 9.174 1.00 41.34 261 ALA A CA 1
ATOM 2005 C C . ALA A 1 261 ? 25.615 11.819 9.253 1.00 41.34 261 ALA A C 1
ATOM 2007 O O . ALA A 1 261 ? 25.037 11.642 10.327 1.00 41.34 261 ALA A O 1
ATOM 2008 N N . GLU A 1 262 ? 24.962 12.137 8.131 1.00 41.56 262 GLU A N 1
ATOM 2009 C CA . GLU A 1 262 ? 23.509 12.343 8.077 1.00 41.56 262 GLU A CA 1
ATOM 2010 C C . GLU A 1 262 ? 22.738 11.031 8.301 1.00 41.56 262 GLU A C 1
ATOM 2012 O O . GLU A 1 262 ? 21.860 10.965 9.163 1.00 41.56 262 GLU A O 1
ATOM 2017 N N . VAL A 1 263 ? 23.147 9.942 7.639 1.00 44.88 263 VAL A N 1
ATOM 2018 C CA . VAL A 1 263 ? 22.515 8.618 7.780 1.00 44.88 263 VAL A CA 1
ATOM 2019 C C . VAL A 1 263 ? 22.714 8.038 9.182 1.00 44.88 263 VAL A C 1
ATOM 2021 O O . VAL A 1 263 ? 21.787 7.454 9.742 1.00 44.88 263 VAL A O 1
ATOM 2024 N N . ALA A 1 264 ? 23.894 8.204 9.791 1.00 37.69 264 ALA A N 1
ATOM 2025 C CA . ALA A 1 264 ? 24.119 7.738 11.160 1.00 37.69 264 ALA A CA 1
ATOM 2026 C C . ALA A 1 264 ? 23.236 8.482 12.176 1.00 37.69 264 ALA A C 1
ATOM 2028 O O . ALA A 1 264 ? 22.784 7.874 13.146 1.00 37.69 264 ALA A O 1
ATOM 2029 N N . ALA A 1 265 ? 22.969 9.772 11.953 1.00 43.03 265 ALA A N 1
ATOM 2030 C CA . ALA A 1 265 ? 22.106 10.567 12.820 1.00 43.03 265 ALA A CA 1
ATOM 2031 C C . ALA A 1 265 ? 20.620 10.210 12.650 1.00 43.03 265 ALA A C 1
ATOM 2033 O O . ALA A 1 265 ? 19.920 10.057 13.651 1.00 43.03 265 ALA A O 1
ATOM 2034 N N . GLU A 1 266 ? 20.145 10.032 11.413 1.00 46.38 266 GLU A N 1
ATOM 2035 C CA . GLU A 1 266 ? 18.742 9.698 11.135 1.00 46.38 266 GLU A CA 1
ATOM 2036 C C . GLU A 1 266 ? 18.390 8.278 11.606 1.00 46.38 266 GLU A C 1
ATOM 2038 O O . GLU A 1 266 ? 17.406 8.097 12.323 1.00 46.38 266 GLU A O 1
ATOM 2043 N N . VAL A 1 267 ? 19.242 7.283 11.322 1.00 45.53 267 VAL A N 1
ATOM 2044 C CA . VAL A 1 267 ? 19.031 5.891 11.764 1.00 45.53 267 VAL A CA 1
ATOM 2045 C C . VAL A 1 267 ? 19.094 5.772 13.287 1.00 45.53 267 VAL A C 1
ATOM 2047 O O . VAL A 1 267 ? 18.287 5.059 13.880 1.00 45.53 267 VAL A O 1
ATOM 2050 N N . ALA A 1 268 ? 20.015 6.481 13.948 1.00 37.69 268 ALA A N 1
ATOM 2051 C CA . ALA A 1 268 ? 20.069 6.481 15.409 1.00 37.69 268 ALA A CA 1
ATOM 2052 C C . ALA A 1 268 ? 18.806 7.100 16.032 1.00 37.69 268 ALA A C 1
ATOM 2054 O O . ALA A 1 268 ? 18.344 6.615 17.063 1.00 37.69 268 ALA A O 1
ATOM 2055 N N . ALA A 1 269 ? 18.236 8.138 15.411 1.00 45.88 269 ALA A N 1
ATOM 2056 C CA . ALA A 1 269 ? 17.013 8.778 15.884 1.00 45.88 269 ALA A CA 1
ATOM 2057 C C . ALA A 1 269 ? 15.763 7.913 15.649 1.00 45.88 269 ALA A C 1
ATOM 2059 O O . ALA A 1 269 ? 14.933 7.801 16.550 1.00 45.88 269 ALA A O 1
ATOM 2060 N N . GLU A 1 270 ? 15.636 7.275 14.480 1.00 49.47 270 GLU A N 1
ATOM 2061 C CA . GLU A 1 270 ? 14.496 6.407 14.153 1.00 49.47 270 GLU A CA 1
ATOM 2062 C C . GLU A 1 270 ? 14.490 5.143 15.025 1.00 49.47 270 GLU A C 1
ATOM 2064 O O . GLU A 1 270 ? 13.476 4.839 15.650 1.00 49.47 270 GLU A O 1
ATOM 2069 N N . VAL A 1 271 ? 15.640 4.470 15.173 1.00 42.62 271 VAL A N 1
ATOM 2070 C CA . VAL A 1 271 ? 15.762 3.267 16.017 1.00 42.62 271 VAL A CA 1
ATOM 2071 C C . VAL A 1 271 ? 15.539 3.598 17.494 1.00 42.62 271 VAL A C 1
ATOM 2073 O O . VAL A 1 271 ? 14.879 2.834 18.193 1.00 42.62 271 VAL A O 1
ATOM 2076 N N . ALA A 1 272 ? 16.045 4.733 17.988 1.00 36.78 272 ALA A N 1
ATOM 2077 C CA . ALA A 1 272 ? 15.789 5.143 19.369 1.00 36.78 272 ALA A CA 1
ATOM 2078 C C . ALA A 1 272 ? 14.296 5.407 19.619 1.00 36.78 272 ALA A C 1
ATOM 2080 O O . ALA A 1 272 ? 13.771 4.976 20.642 1.00 36.78 272 ALA A O 1
ATOM 2081 N N . ALA A 1 273 ? 13.608 6.064 18.679 1.00 47.59 273 ALA A N 1
ATOM 2082 C CA . ALA A 1 273 ? 12.186 6.369 18.801 1.00 47.59 273 ALA A CA 1
ATOM 2083 C C . ALA A 1 273 ? 11.295 5.120 18.689 1.00 47.59 273 ALA A C 1
ATOM 2085 O O . ALA A 1 273 ? 10.325 5.000 19.436 1.00 47.59 273 ALA A O 1
ATOM 2086 N N . GLU A 1 274 ? 11.614 4.189 17.786 1.00 56.66 274 GLU A N 1
ATOM 2087 C CA . GLU A 1 274 ? 10.868 2.934 17.626 1.00 56.66 274 GLU A CA 1
ATOM 2088 C C . GLU A 1 274 ? 11.040 2.028 18.853 1.00 56.66 274 GLU A C 1
ATOM 2090 O O . GLU A 1 274 ? 10.047 1.563 19.411 1.00 56.66 274 GLU A O 1
ATOM 2095 N N . VAL A 1 275 ? 12.275 1.870 19.348 1.00 48.44 275 VAL A N 1
ATOM 2096 C CA . VAL A 1 275 ? 12.562 1.059 20.542 1.00 48.44 275 VAL A CA 1
ATOM 2097 C C . VAL A 1 275 ? 11.964 1.684 21.806 1.00 48.44 275 VAL A C 1
ATOM 2099 O O . VAL A 1 275 ? 11.389 0.959 22.614 1.00 48.44 275 VAL A O 1
ATOM 2102 N N . GLU A 1 276 ? 12.040 3.009 21.997 1.00 46.00 276 GLU A N 1
ATOM 2103 C CA . GLU A 1 276 ? 11.361 3.657 23.133 1.00 46.00 276 GLU A CA 1
ATOM 2104 C C . GLU A 1 276 ? 9.843 3.471 23.065 1.00 46.00 276 GLU A C 1
ATOM 2106 O O . GLU A 1 276 ? 9.224 3.210 24.095 1.00 46.00 276 GLU A O 1
ATOM 2111 N N . ALA A 1 277 ? 9.233 3.581 21.881 1.00 51.84 277 ALA A N 1
ATOM 2112 C CA . ALA A 1 277 ? 7.789 3.443 21.724 1.00 51.84 277 ALA A CA 1
ATOM 2113 C C . ALA A 1 277 ? 7.304 2.003 21.950 1.00 51.84 277 ALA A C 1
ATOM 2115 O O . ALA A 1 277 ? 6.289 1.807 22.621 1.00 51.84 277 ALA A O 1
ATOM 2116 N N . GLU A 1 278 ? 8.017 1.006 21.422 1.00 56.28 278 GLU A N 1
ATOM 2117 C CA . GLU A 1 278 ? 7.678 -0.410 21.592 1.00 56.28 278 GLU A CA 1
ATOM 2118 C C . GLU A 1 278 ? 7.847 -0.846 23.052 1.00 56.28 278 GLU A C 1
ATOM 2120 O O . GLU A 1 278 ? 6.905 -1.369 23.651 1.00 56.28 278 GLU A O 1
ATOM 2125 N N . VAL A 1 279 ? 8.989 -0.523 23.672 1.00 47.25 279 VAL A N 1
ATOM 2126 C CA . VAL A 1 279 ? 9.256 -0.858 25.080 1.00 47.25 279 VAL A CA 1
ATOM 2127 C C . VAL A 1 279 ? 8.298 -0.115 26.014 1.00 47.25 279 VAL A C 1
ATOM 2129 O O . VAL A 1 279 ? 7.793 -0.705 26.967 1.00 47.25 279 VAL A O 1
ATOM 2132 N N . ALA A 1 280 ? 7.988 1.161 25.754 1.00 52.69 280 ALA A N 1
ATOM 2133 C CA . ALA A 1 280 ? 7.018 1.896 26.567 1.00 52.69 280 ALA A CA 1
ATOM 2134 C C . ALA A 1 280 ? 5.604 1.309 26.453 1.00 52.69 280 ALA A C 1
ATOM 2136 O O . ALA A 1 280 ? 4.887 1.274 27.453 1.00 52.69 280 ALA A O 1
ATOM 2137 N N . ALA A 1 281 ? 5.198 0.845 25.268 1.00 55.97 281 ALA A N 1
ATOM 2138 C CA . ALA A 1 281 ? 3.890 0.231 25.060 1.00 55.97 281 ALA A CA 1
ATOM 2139 C C . ALA A 1 281 ? 3.781 -1.143 25.738 1.00 55.97 281 ALA A C 1
ATOM 2141 O O . ALA A 1 281 ? 2.775 -1.410 26.396 1.00 55.97 281 ALA A O 1
ATOM 2142 N N . GLU A 1 282 ? 4.811 -1.985 25.621 1.00 59.06 282 GLU A N 1
ATOM 2143 C CA . GLU A 1 282 ? 4.846 -3.309 26.250 1.00 59.06 282 GLU A CA 1
ATOM 2144 C C . GLU A 1 282 ? 4.857 -3.195 27.782 1.00 59.06 282 GLU A C 1
ATOM 2146 O O . GLU A 1 282 ? 3.996 -3.769 28.449 1.00 59.06 282 GLU A O 1
ATOM 2151 N N . VAL A 1 283 ? 5.737 -2.353 28.340 1.00 52.53 283 VAL A N 1
ATOM 2152 C CA . VAL A 1 283 ? 5.828 -2.136 29.794 1.00 52.53 283 VAL A CA 1
ATOM 2153 C C . VAL A 1 283 ? 4.556 -1.487 30.344 1.00 52.53 283 VAL A C 1
ATOM 2155 O O . VAL A 1 283 ? 4.086 -1.872 31.412 1.00 52.53 283 VAL A O 1
ATOM 2158 N N . ALA A 1 284 ? 3.955 -0.521 29.637 1.00 60.22 284 ALA A N 1
ATOM 2159 C CA . ALA A 1 284 ? 2.701 0.086 30.083 1.00 60.22 284 ALA A CA 1
ATOM 2160 C C . ALA A 1 284 ? 1.542 -0.921 30.091 1.00 60.22 284 ALA A C 1
ATOM 2162 O O . ALA A 1 284 ? 0.709 -0.870 30.995 1.00 60.22 284 ALA A O 1
ATOM 2163 N N . ALA A 1 285 ? 1.488 -1.832 29.114 1.00 60.03 285 ALA A N 1
ATOM 2164 C CA . ALA A 1 285 ? 0.466 -2.871 29.052 1.00 60.03 285 ALA A CA 1
ATOM 2165 C C . ALA A 1 285 ? 0.644 -3.919 30.162 1.00 60.03 285 ALA A C 1
ATOM 2167 O O . ALA A 1 285 ? -0.336 -4.281 30.814 1.00 60.03 285 ALA A O 1
ATOM 2168 N N . GLU A 1 286 ? 1.877 -4.367 30.409 1.00 65.25 286 GLU A N 1
ATOM 2169 C CA . GLU A 1 286 ? 2.185 -5.335 31.466 1.00 65.25 286 GLU A CA 1
ATOM 2170 C C . GLU A 1 286 ? 1.888 -4.754 32.858 1.00 65.25 286 GLU A C 1
ATOM 2172 O O . GLU A 1 286 ? 1.145 -5.358 33.633 1.00 65.25 286 GLU A O 1
ATOM 2177 N N . VAL A 1 287 ? 2.361 -3.533 33.141 1.00 58.62 287 VAL A N 1
ATOM 2178 C CA . VAL A 1 287 ? 2.124 -2.858 34.429 1.00 58.62 287 VAL A CA 1
ATOM 2179 C C . VAL A 1 287 ? 0.641 -2.542 34.636 1.00 58.62 287 VAL A C 1
ATOM 2181 O O . VAL A 1 287 ? 0.136 -2.712 35.743 1.00 58.62 287 VAL A O 1
ATOM 2184 N N . ALA A 1 288 ? -0.089 -2.103 33.603 1.00 65.56 288 ALA A N 1
ATOM 2185 C CA . ALA A 1 288 ? -1.525 -1.848 33.732 1.00 65.56 288 ALA A CA 1
ATOM 2186 C C . ALA A 1 288 ? -2.304 -3.129 34.067 1.00 65.56 288 ALA A C 1
ATOM 2188 O O . ALA A 1 288 ? -3.172 -3.100 34.938 1.00 65.56 288 ALA A O 1
ATOM 2189 N N . ALA A 1 289 ? -1.966 -4.252 33.425 1.00 63.88 289 ALA A N 1
ATOM 2190 C CA . ALA A 1 289 ? -2.607 -5.536 33.685 1.00 63.88 289 ALA A CA 1
ATOM 2191 C C . ALA A 1 289 ? -2.298 -6.072 35.093 1.00 63.88 289 ALA A C 1
ATOM 2193 O O . ALA A 1 289 ? -3.197 -6.580 35.766 1.00 63.88 289 ALA A O 1
ATOM 2194 N N . GLU A 1 290 ? -1.051 -5.944 35.556 1.00 69.31 290 GLU A N 1
ATOM 2195 C CA . GLU A 1 290 ? -0.652 -6.375 36.899 1.00 69.31 290 GLU A CA 1
ATOM 2196 C C . GLU A 1 290 ? -1.331 -5.525 37.986 1.00 69.31 290 GLU A C 1
ATOM 2198 O O . GLU A 1 290 ? -1.926 -6.072 38.917 1.00 69.31 290 GLU A O 1
ATOM 2203 N N . VAL A 1 291 ? -1.344 -4.196 37.824 1.00 66.31 291 VAL A N 1
ATOM 2204 C CA . VAL A 1 291 ? -1.975 -3.270 38.779 1.00 66.31 291 VAL A CA 1
ATOM 2205 C C . VAL A 1 291 ? -3.496 -3.436 38.814 1.00 66.31 291 VAL A C 1
ATOM 2207 O O . VAL A 1 291 ? -4.074 -3.450 39.899 1.00 66.31 291 VAL A O 1
ATOM 2210 N N . GLU A 1 292 ? -4.173 -3.591 37.669 1.00 69.31 292 GLU A N 1
ATOM 2211 C CA . GLU A 1 292 ? -5.622 -3.848 37.659 1.00 69.31 292 GLU A CA 1
ATOM 2212 C C . GLU A 1 292 ? -5.972 -5.160 38.372 1.00 69.31 292 GLU A C 1
ATOM 2214 O O . GLU A 1 292 ? -6.951 -5.207 39.120 1.00 69.31 292 GLU A O 1
ATOM 2219 N N . ALA A 1 293 ? -5.166 -6.210 38.187 1.00 67.88 293 ALA A N 1
ATOM 2220 C CA . ALA A 1 293 ? -5.381 -7.496 38.840 1.00 67.88 293 ALA A CA 1
ATOM 2221 C C . ALA A 1 293 ? -5.158 -7.425 40.361 1.00 67.88 293 ALA A C 1
ATOM 2223 O O . ALA A 1 293 ? -5.970 -7.962 41.120 1.00 67.88 293 ALA A O 1
ATOM 2224 N N . GLU A 1 294 ? -4.096 -6.752 40.814 1.00 72.12 294 GLU A N 1
ATOM 2225 C CA . GLU A 1 294 ? -3.796 -6.588 42.241 1.00 72.12 294 GLU A CA 1
ATOM 2226 C C . GLU A 1 294 ? -4.866 -5.740 42.945 1.00 72.12 294 GLU A C 1
ATOM 2228 O O . GLU A 1 294 ? -5.425 -6.164 43.958 1.00 72.12 294 GLU A O 1
ATOM 2233 N N . VAL A 1 295 ? -5.238 -4.594 42.361 1.00 68.31 295 VAL A N 1
ATOM 2234 C CA . VAL A 1 295 ? -6.267 -3.702 42.920 1.00 68.31 295 VAL A CA 1
ATOM 2235 C C . VAL A 1 295 ? -7.635 -4.386 42.946 1.00 68.31 295 VAL A C 1
ATOM 2237 O O . VAL A 1 295 ? -8.358 -4.276 43.936 1.00 68.31 295 VAL A O 1
ATOM 2240 N N . ALA A 1 296 ? -8.008 -5.129 41.898 1.00 70.69 296 ALA A N 1
ATOM 2241 C CA . ALA A 1 296 ? -9.266 -5.876 41.889 1.00 70.69 296 ALA A CA 1
ATOM 2242 C C . ALA A 1 296 ? -9.309 -6.947 42.992 1.00 70.69 296 ALA A C 1
ATOM 2244 O O . ALA A 1 296 ? -10.353 -7.134 43.624 1.00 70.69 296 ALA A O 1
ATOM 2245 N N . ALA A 1 297 ? -8.188 -7.629 43.246 1.00 73.12 297 ALA A N 1
ATOM 2246 C CA . ALA A 1 297 ? -8.088 -8.633 44.298 1.00 73.12 297 ALA A CA 1
ATOM 2247 C C . ALA A 1 297 ? -8.165 -8.013 45.705 1.00 73.12 297 ALA A C 1
ATOM 2249 O O . ALA A 1 297 ? -8.889 -8.533 46.558 1.00 73.12 297 ALA A O 1
ATOM 2250 N N . GLU A 1 298 ? -7.473 -6.896 45.943 1.00 72.62 298 GLU A N 1
ATOM 2251 C CA . GLU A 1 298 ? -7.490 -6.198 47.235 1.00 72.62 298 GLU A CA 1
ATOM 2252 C C . GLU A 1 298 ? -8.883 -5.632 47.551 1.00 72.62 298 GLU A C 1
ATOM 2254 O O . GLU A 1 298 ? -9.429 -5.886 48.627 1.00 72.62 298 GLU A O 1
ATOM 2259 N N . VAL A 1 299 ? -9.513 -4.954 46.584 1.00 70.25 299 VAL A N 1
ATOM 2260 C CA . VAL A 1 299 ? -10.861 -4.386 46.747 1.00 70.25 299 VAL A CA 1
ATOM 2261 C C . VAL A 1 299 ? -11.900 -5.484 46.984 1.00 70.25 299 VAL A C 1
ATOM 2263 O O . VAL A 1 299 ? -12.775 -5.326 47.836 1.00 70.25 299 VAL A O 1
ATOM 2266 N N . ALA A 1 300 ? -11.815 -6.618 46.281 1.00 75.25 300 ALA A N 1
ATOM 2267 C CA . ALA A 1 300 ? -12.728 -7.740 46.505 1.00 75.25 300 ALA A CA 1
ATOM 2268 C C . ALA A 1 300 ? -12.601 -8.316 47.927 1.00 75.25 300 ALA A C 1
ATOM 2270 O O . ALA A 1 300 ? -13.617 -8.585 48.574 1.00 75.25 300 ALA A O 1
ATOM 2271 N N . ALA A 1 301 ? -11.372 -8.458 48.432 1.00 77.50 301 ALA A N 1
ATOM 2272 C CA . ALA A 1 301 ? -11.116 -8.958 49.780 1.00 77.50 301 ALA A CA 1
ATOM 2273 C C . ALA A 1 301 ? -11.611 -7.988 50.868 1.00 77.50 301 ALA A C 1
ATOM 2275 O O . ALA A 1 301 ? -12.194 -8.422 51.865 1.00 77.50 301 ALA A O 1
ATOM 2276 N N . GLU A 1 302 ? -11.423 -6.679 50.681 1.00 74.56 302 GLU A N 1
ATOM 2277 C CA . GLU A 1 302 ? -11.883 -5.666 51.637 1.00 74.56 302 GLU A CA 1
ATOM 2278 C C . GLU A 1 302 ? -13.419 -5.582 51.686 1.00 74.56 302 GLU A C 1
ATOM 2280 O O . GLU A 1 302 ? -14.008 -5.498 52.768 1.00 74.56 302 GLU A O 1
ATOM 2285 N N . VAL A 1 303 ? -14.086 -5.692 50.530 1.00 78.06 303 VAL A N 1
ATOM 2286 C CA . VAL A 1 303 ? -15.555 -5.719 50.442 1.00 78.06 303 VAL A CA 1
ATOM 2287 C C . VAL A 1 303 ? -16.136 -6.958 51.129 1.00 78.06 303 VAL A C 1
ATOM 2289 O O . VAL A 1 303 ? -17.114 -6.828 51.871 1.00 78.06 303 VAL A O 1
ATOM 2292 N N . GLU A 1 304 ? -15.542 -8.143 50.946 1.00 76.56 304 GLU A N 1
ATOM 2293 C CA . GLU A 1 304 ? -15.967 -9.347 51.677 1.00 76.56 304 GLU A CA 1
ATOM 2294 C C . GLU A 1 304 ? -15.774 -9.191 53.190 1.00 76.56 304 GLU A C 1
ATOM 2296 O O . GLU A 1 304 ? -16.697 -9.461 53.961 1.00 76.56 304 GLU A O 1
ATOM 2301 N N . ALA A 1 305 ? -14.609 -8.714 53.634 1.00 74.56 305 ALA A N 1
ATOM 2302 C CA . ALA A 1 305 ? -14.334 -8.523 55.056 1.00 74.56 305 ALA A CA 1
ATOM 2303 C C . ALA A 1 305 ? -15.306 -7.519 55.705 1.00 74.56 305 ALA A C 1
ATOM 2305 O O . ALA A 1 305 ? -15.796 -7.753 56.816 1.00 74.56 305 ALA A O 1
ATOM 2306 N N . GLY A 1 306 ? -15.629 -6.430 55.001 1.00 77.00 306 GLY A N 1
ATOM 2307 C CA . GLY A 1 306 ? -16.620 -5.445 55.430 1.00 77.00 306 GLY A CA 1
ATOM 2308 C C . GLY A 1 306 ? -18.030 -6.030 55.532 1.00 77.00 306 GLY A C 1
ATOM 2309 O O . GLY A 1 306 ? -18.715 -5.802 56.530 1.00 77.00 306 GLY A O 1
ATOM 2310 N N . ALA A 1 307 ? -18.445 -6.842 54.555 1.00 78.38 307 ALA A N 1
ATOM 2311 C CA . ALA A 1 307 ? -19.749 -7.503 54.568 1.00 78.38 307 ALA A CA 1
ATOM 2312 C C . ALA A 1 307 ? -19.906 -8.455 55.768 1.00 78.38 307 ALA A C 1
ATOM 2314 O O . ALA A 1 307 ? -20.939 -8.434 56.441 1.00 78.38 307 ALA A O 1
ATOM 2315 N N . VAL A 1 308 ? -18.865 -9.232 56.088 1.00 78.75 308 VAL A N 1
ATOM 2316 C CA . VAL A 1 308 ? -18.861 -10.145 57.245 1.00 78.75 308 VAL A CA 1
ATOM 2317 C C . VAL A 1 308 ? -18.921 -9.374 58.571 1.00 78.75 308 VAL A C 1
ATOM 2319 O O . VAL A 1 308 ? -19.625 -9.781 59.498 1.00 78.75 308 VAL A O 1
ATOM 2322 N N . ALA A 1 309 ? -18.228 -8.236 58.677 1.00 76.56 309 ALA A N 1
ATOM 2323 C CA . ALA A 1 309 ? -18.280 -7.387 59.868 1.00 76.56 309 ALA A CA 1
ATOM 2324 C C . ALA A 1 309 ? -19.668 -6.746 60.077 1.00 76.56 309 ALA A C 1
ATOM 2326 O O . ALA A 1 309 ? -20.168 -6.686 61.206 1.00 76.56 309 ALA A O 1
ATOM 2327 N N . ASP A 1 310 ? -20.323 -6.311 59.000 1.00 80.06 310 ASP A N 1
ATOM 2328 C CA . ASP A 1 310 ? -21.681 -5.755 59.039 1.00 80.06 310 ASP A CA 1
ATOM 2329 C C . ASP A 1 310 ? -22.736 -6.810 59.412 1.00 80.06 310 ASP A C 1
ATOM 2331 O O . ASP A 1 310 ? -23.706 -6.523 60.120 1.00 80.06 310 ASP A O 1
ATOM 2335 N N . GLU A 1 311 ? -22.554 -8.055 58.974 1.00 79.81 311 GLU A N 1
ATOM 2336 C CA . GLU A 1 311 ? -23.429 -9.162 59.359 1.00 79.81 311 GLU A CA 1
ATOM 2337 C C . GLU A 1 311 ? -23.256 -9.519 60.844 1.00 79.81 311 GLU A C 1
ATOM 2339 O O . GLU A 1 311 ? -24.241 -9.595 61.584 1.00 79.81 311 GLU A O 1
ATOM 2344 N N . ALA A 1 312 ? -22.013 -9.598 61.327 1.00 77.00 312 ALA A N 1
ATOM 2345 C CA . ALA A 1 312 ? -21.714 -9.862 62.734 1.00 77.00 312 ALA A CA 1
ATOM 2346 C C . ALA A 1 312 ? -22.252 -8.768 63.680 1.00 77.00 312 ALA A C 1
ATOM 2348 O O . ALA A 1 312 ? -22.747 -9.068 64.772 1.00 77.00 312 ALA A O 1
ATOM 2349 N N . THR A 1 313 ? -22.195 -7.493 63.281 1.00 80.50 313 THR A N 1
ATOM 2350 C CA . THR A 1 313 ? -22.750 -6.389 64.086 1.00 80.50 313 THR A CA 1
ATOM 2351 C C . THR A 1 313 ? -24.280 -6.413 64.130 1.00 80.50 313 THR A C 1
ATOM 2353 O O . THR A 1 313 ? -24.860 -6.181 65.197 1.00 80.50 313 THR A O 1
ATOM 2356 N N . LYS A 1 314 ? -24.950 -6.768 63.024 1.00 84.31 314 LYS A N 1
ATOM 2357 C CA . LYS A 1 314 ? -26.407 -6.985 63.000 1.00 84.31 314 LYS A CA 1
ATOM 2358 C C . LYS A 1 314 ? -26.828 -8.143 63.901 1.00 84.31 314 LYS A C 1
ATOM 2360 O O . LYS A 1 314 ? -27.787 -7.995 64.662 1.00 84.31 314 LYS A O 1
ATOM 2365 N N . GLU A 1 315 ? -26.112 -9.266 63.868 1.00 81.56 315 GLU A N 1
ATOM 2366 C CA . GLU A 1 315 ? -26.387 -10.406 64.750 1.00 81.56 315 GLU A CA 1
ATOM 2367 C C . GLU A 1 315 ? -26.184 -10.058 66.232 1.00 81.56 315 GLU A C 1
ATOM 2369 O O . GLU A 1 315 ? -27.025 -10.391 67.074 1.00 81.56 315 GLU A O 1
ATOM 2374 N N . ALA A 1 316 ? -25.111 -9.332 66.559 1.00 77.94 316 ALA A N 1
ATOM 2375 C CA . ALA A 1 316 ? -24.850 -8.869 67.918 1.00 77.94 316 ALA A CA 1
ATOM 2376 C C . ALA A 1 316 ? -25.957 -7.928 68.427 1.00 77.94 316 ALA A C 1
ATOM 2378 O O . ALA A 1 316 ? -26.449 -8.114 69.543 1.00 77.94 316 ALA A O 1
ATOM 2379 N N . SER A 1 317 ? -26.406 -6.969 67.604 1.00 79.62 317 SER A N 1
ATOM 2380 C CA . SER A 1 317 ? -27.540 -6.088 67.926 1.00 79.62 317 SER A CA 1
ATOM 2381 C C . SER A 1 317 ? -28.819 -6.887 68.186 1.00 79.62 317 SER A C 1
ATOM 2383 O O . SER A 1 317 ? -29.485 -6.682 69.201 1.00 79.62 317 SER A O 1
ATOM 2385 N N . ALA A 1 318 ? -29.137 -7.853 67.319 1.00 82.56 318 ALA A N 1
ATOM 2386 C CA . ALA A 1 318 ? -30.329 -8.686 67.458 1.00 82.56 318 ALA A CA 1
ATOM 2387 C C . ALA A 1 318 ? -30.312 -9.537 68.742 1.00 82.56 318 ALA A C 1
ATOM 2389 O O . ALA A 1 318 ? -31.354 -9.757 69.368 1.00 82.56 318 ALA A O 1
ATOM 2390 N N . LEU A 1 319 ? -29.137 -10.012 69.168 1.00 79.81 319 LEU A N 1
ATOM 2391 C CA . LEU A 1 319 ? -28.982 -10.720 70.439 1.00 79.81 319 LEU A CA 1
ATOM 2392 C C . LEU A 1 319 ? -29.181 -9.786 71.635 1.00 79.81 319 LEU A C 1
ATOM 2394 O O . LEU A 1 319 ? -29.912 -10.151 72.558 1.00 79.81 319 LEU A O 1
ATOM 2398 N N . VAL A 1 320 ? -28.593 -8.588 71.622 1.00 80.31 320 VAL A N 1
ATOM 2399 C CA . VAL A 1 320 ? -28.780 -7.596 72.696 1.00 80.31 320 VAL A CA 1
ATOM 2400 C C . VAL A 1 320 ? -30.264 -7.270 72.876 1.00 80.31 320 VAL A C 1
ATOM 2402 O O . VAL A 1 320 ? -30.764 -7.355 73.998 1.00 80.31 320 VAL A O 1
ATOM 2405 N N . ASP A 1 321 ? -30.997 -7.027 71.788 1.00 79.88 321 ASP A N 1
ATOM 2406 C CA . ASP A 1 321 ? -32.440 -6.754 71.834 1.00 79.88 321 ASP A CA 1
ATOM 2407 C C . ASP A 1 321 ? -33.250 -7.942 72.382 1.00 79.88 321 ASP A C 1
ATOM 2409 O O . ASP A 1 321 ? -34.204 -7.777 73.153 1.00 79.88 321 ASP A O 1
ATOM 2413 N N . LYS A 1 322 ? -32.849 -9.171 72.036 1.00 78.56 322 LYS A N 1
ATOM 2414 C CA . LYS A 1 322 ? -33.485 -10.407 72.514 1.00 78.56 322 LYS A CA 1
ATOM 2415 C C . LYS A 1 322 ? -33.289 -10.625 74.016 1.00 78.56 322 LYS A C 1
ATOM 2417 O O . LYS A 1 322 ? -34.214 -11.091 74.686 1.00 78.56 322 LYS A O 1
ATOM 2422 N N . TYR A 1 323 ? -32.112 -10.311 74.558 1.00 71.44 323 TYR A N 1
ATOM 2423 C CA . TYR A 1 323 ? -31.820 -10.473 75.987 1.00 71.44 323 TYR A CA 1
ATOM 2424 C C . TYR A 1 323 ? -32.297 -9.285 76.833 1.00 71.44 323 TYR A C 1
ATOM 2426 O O . TYR A 1 323 ? -32.774 -9.505 77.948 1.00 71.44 323 TYR A O 1
ATOM 2434 N N . ALA A 1 324 ? -32.276 -8.061 76.301 1.00 69.94 324 ALA A N 1
ATOM 2435 C CA . ALA A 1 324 ? -32.827 -6.879 76.963 1.00 69.94 324 ALA A CA 1
ATOM 2436 C C . ALA A 1 324 ? -34.343 -7.010 77.195 1.00 69.94 324 ALA A C 1
ATOM 2438 O O . ALA A 1 324 ? -34.822 -6.775 78.305 1.00 69.94 324 ALA A O 1
ATOM 2439 N N . ASN A 1 325 ? -35.096 -7.503 76.203 1.00 59.75 325 ASN A N 1
ATOM 2440 C CA . ASN A 1 325 ? -36.537 -7.748 76.355 1.00 59.75 325 ASN A CA 1
ATOM 2441 C C . ASN A 1 325 ? -36.871 -8.904 77.313 1.00 59.75 325 ASN A C 1
ATOM 2443 O O . ASN A 1 325 ? -37.942 -8.919 77.918 1.00 59.75 325 ASN A O 1
ATOM 2447 N N . LYS A 1 326 ? -35.957 -9.864 77.495 1.00 59.81 326 LYS A N 1
ATOM 2448 C CA . LYS A 1 326 ? -36.150 -10.993 78.418 1.00 59.81 326 LYS A CA 1
ATOM 2449 C C . LYS A 1 326 ? -35.899 -10.617 79.885 1.00 59.81 326 LYS A C 1
ATOM 2451 O O . LYS A 1 326 ? -36.437 -11.278 80.765 1.00 59.81 326 LYS A O 1
ATOM 2456 N N . SER A 1 327 ? -35.129 -9.558 80.149 1.00 52.97 327 SER A N 1
ATOM 2457 C CA . SER A 1 327 ? -34.826 -9.074 81.506 1.00 52.97 327 SER A CA 1
ATOM 2458 C C . SER A 1 327 ? -35.904 -8.157 82.106 1.00 52.97 327 SER A C 1
ATOM 2460 O O . SER A 1 327 ? -35.836 -7.869 83.295 1.00 52.97 327 SER A O 1
ATOM 2462 N N . ILE A 1 328 ? -36.873 -7.675 81.317 1.00 53.28 328 ILE A N 1
ATOM 2463 C CA . ILE A 1 328 ? -37.909 -6.727 81.780 1.00 53.28 328 ILE A CA 1
ATOM 2464 C C . ILE A 1 328 ? -39.217 -7.449 82.184 1.00 53.28 328 ILE A C 1
ATOM 2466 O O . ILE A 1 328 ? -40.066 -6.864 82.849 1.00 53.28 328 ILE A O 1
ATOM 2470 N N . PHE A 1 329 ? -39.372 -8.734 81.837 1.00 50.75 329 PHE A N 1
ATOM 2471 C CA . PHE A 1 329 ? -40.596 -9.525 82.063 1.00 50.75 329 PHE A CA 1
ATOM 2472 C C . PHE A 1 329 ? -40.427 -10.757 82.980 1.00 50.75 329 PHE A C 1
ATOM 2474 O O . PHE A 1 329 ? -41.321 -11.605 83.019 1.00 50.75 329 PHE A O 1
ATOM 2481 N N . GLY A 1 330 ? -39.313 -10.875 83.712 1.00 45.84 330 GLY A N 1
ATOM 2482 C CA . GLY A 1 330 ? -39.098 -11.895 84.753 1.00 45.84 330 GLY A CA 1
ATOM 2483 C C . GLY A 1 330 ? -38.968 -11.261 86.126 1.00 45.84 330 GLY A C 1
ATOM 2484 O O . GLY A 1 330 ? -39.537 -11.830 87.081 1.00 45.84 330 GLY A O 1
#